Protein AF-A0A9E7HCF3-F1 (afdb_monomer)

Secondary structure (DSSP, 8-state):
-EEEE---------PPP------------------------HHHHHHHHHHHHH--STTPPPPHHHHHHHHHTTSEEEEEEE-----SS-PPP--BTTBS-SEE----SSS-------SSPPBTTTTB---EEEEEPPPGGGSTTS-S----GGGEEEEEEEPPPTT---------SSPPPP-

Solvent-accessible surface area (backbone atoms only — not comparable to full-atom values): 12895 Å² total; per-residue (Å²): 68,22,24,25,72,61,76,91,73,78,84,79,82,88,77,85,88,82,88,84,89,84,90,83,89,83,90,82,84,88,75,87,72,74,77,76,84,82,73,70,53,70,63,59,52,49,48,53,54,51,49,51,71,52,49,79,49,91,91,55,78,61,53,71,68,54,51,51,55,55,54,58,72,68,40,44,49,23,33,77,67,44,80,72,90,88,61,88,88,68,83,89,83,70,66,40,98,78,40,72,18,60,48,66,53,89,76,79,90,57,99,78,87,84,90,84,87,68,88,76,66,78,34,69,91,76,75,38,62,90,83,46,70,43,85,42,84,87,65,84,80,62,68,86,80,60,76,99,62,97,66,86,75,82,64,61,49,33,32,34,78,46,79,85,56,90,87,71,81,84,84,89,74,85,85,84,68,82,86,86,74,89,130

Sequence (183 aa):
MKVEASNGEEGKRVGEKRSGERLARKQGCSRRTRRRVHAASTAIQRLFVACKSVFKGPGTVPEPADVEMLQLLLVRPAKLVVDSDFTAPCNTSILYPTTGGNIHTFTAITPCAVLDVLGPPYSKEDNRDITYYRDHPYTKYLDDATDQSGEEKHDLGWLKEIDISKDLEMDGVEYLGPPVIDG

Mean predicted aligned error: 14.34 Å

Structure (mmCIF, N/CA/C/O backbone):
data_AF-A0A9E7HCF3-F1
#
_entry.id   AF-A0A9E7HCF3-F1
#
loop_
_atom_site.group_PDB
_atom_site.id
_atom_site.type_symbol
_atom_site.label_atom_id
_atom_site.label_alt_id
_atom_site.label_comp_id
_atom_site.label_asym_id
_atom_site.label_entity_id
_atom_site.label_seq_id
_atom_site.pdbx_PDB_ins_code
_atom_site.Cartn_x
_atom_site.Cartn_y
_atom_site.Cartn_z
_atom_site.occupancy
_atom_site.B_iso_or_equiv
_atom_site.auth_seq_id
_atom_site.auth_comp_id
_atom_site.auth_asym_id
_atom_site.auth_atom_id
_atom_site.pdbx_PDB_model_num
ATOM 1 N N . MET A 1 1 ? -9.189 -0.309 -2.472 1.00 73.06 1 MET A N 1
ATOM 2 C CA . MET A 1 1 ? -8.585 -1.422 -3.242 1.00 73.06 1 MET A CA 1
ATOM 3 C C . MET A 1 1 ? -7.473 -2.091 -2.431 1.00 73.06 1 MET A C 1
ATOM 5 O O . MET A 1 1 ? -6.752 -1.393 -1.722 1.00 73.06 1 MET A O 1
ATOM 9 N N . LYS A 1 2 ? -7.335 -3.418 -2.508 1.00 83.69 2 LYS A N 1
ATOM 10 C CA . LYS A 1 2 ? -6.260 -4.222 -1.907 1.00 83.69 2 LYS A CA 1
ATOM 11 C C . LYS A 1 2 ? -5.718 -5.203 -2.932 1.00 83.69 2 LYS A C 1
ATOM 13 O O . LYS A 1 2 ? -6.501 -5.868 -3.606 1.00 83.69 2 LYS A O 1
ATOM 18 N N . VAL A 1 3 ? -4.405 -5.339 -3.003 1.00 76.44 3 VAL A N 1
ATOM 19 C CA . VAL A 1 3 ? -3.693 -6.197 -3.947 1.00 76.44 3 VAL A CA 1
ATOM 20 C C . VAL A 1 3 ? -2.575 -6.958 -3.236 1.00 76.44 3 VAL A C 1
ATOM 22 O O . VAL A 1 3 ? -2.050 -6.532 -2.204 1.00 76.44 3 VAL A O 1
ATOM 25 N N . GLU A 1 4 ? -2.208 -8.111 -3.774 1.00 82.00 4 GLU A N 1
ATOM 26 C CA . GLU A 1 4 ? -1.095 -8.925 -3.287 1.00 82.00 4 GLU A CA 1
ATOM 27 C C . GLU A 1 4 ? -0.035 -9.057 -4.377 1.00 82.00 4 GLU A C 1
ATOM 29 O O . GLU A 1 4 ? -0.351 -9.284 -5.540 1.00 82.00 4 GLU A O 1
ATOM 34 N N . ALA A 1 5 ? 1.239 -8.893 -4.026 1.00 76.62 5 ALA A N 1
ATOM 35 C CA . ALA A 1 5 ? 2.308 -9.084 -4.995 1.00 76.62 5 ALA A CA 1
ATOM 36 C C . ALA A 1 5 ? 2.409 -10.562 -5.394 1.00 76.62 5 ALA A C 1
ATOM 38 O O . ALA A 1 5 ? 2.497 -11.432 -4.526 1.00 76.62 5 ALA A O 1
ATOM 39 N N . SER A 1 6 ? 2.468 -10.850 -6.694 1.00 68.50 6 SER A N 1
ATOM 40 C CA . SER A 1 6 ? 2.706 -12.215 -7.159 1.00 68.50 6 SER A CA 1
ATOM 41 C C . SER A 1 6 ? 4.203 -12.513 -7.087 1.00 68.50 6 SER A C 1
ATOM 43 O O . SER A 1 6 ? 4.996 -11.970 -7.863 1.00 68.50 6 SER A O 1
ATOM 45 N N . ASN A 1 7 ? 4.611 -13.380 -6.166 1.00 51.50 7 ASN A N 1
ATOM 46 C CA . ASN A 1 7 ? 5.953 -13.945 -6.194 1.00 51.50 7 ASN A CA 1
ATOM 47 C C . ASN A 1 7 ? 5.957 -15.047 -7.258 1.00 51.50 7 ASN A C 1
ATOM 49 O O . ASN A 1 7 ? 5.237 -16.031 -7.124 1.00 51.50 7 ASN A O 1
ATOM 53 N N . GLY A 1 8 ? 6.727 -14.872 -8.333 1.00 45.59 8 GLY A N 1
ATOM 54 C CA . GLY A 1 8 ? 6.903 -15.887 -9.376 1.00 45.59 8 GLY A CA 1
ATOM 55 C C . GLY A 1 8 ? 7.681 -17.102 -8.864 1.00 45.59 8 GLY A C 1
ATOM 56 O O . GLY A 1 8 ? 8.837 -17.294 -9.240 1.00 45.59 8 GLY A O 1
ATOM 57 N N . GLU A 1 9 ? 7.083 -17.888 -7.971 1.00 36.12 9 GLU A N 1
ATOM 58 C CA . GLU A 1 9 ? 7.676 -19.105 -7.429 1.00 36.12 9 GLU A CA 1
ATOM 59 C C . GLU A 1 9 ? 7.380 -20.299 -8.343 1.00 36.12 9 GLU A C 1
ATOM 61 O O . GLU A 1 9 ? 6.254 -20.771 -8.475 1.00 36.12 9 GLU A O 1
ATOM 66 N N . GLU A 1 10 ? 8.438 -20.794 -8.981 1.00 34.81 10 GLU A N 1
ATOM 67 C CA . GLU A 1 10 ? 8.447 -22.022 -9.766 1.00 34.81 10 GLU A CA 1
ATOM 68 C C . GLU A 1 10 ? 8.298 -23.230 -8.820 1.00 34.81 10 GLU A C 1
ATOM 70 O O . GLU A 1 10 ? 9.096 -23.433 -7.898 1.00 34.81 10 GLU A O 1
ATOM 75 N N . GLY A 1 11 ? 7.243 -24.023 -9.024 1.00 28.75 11 GLY A N 1
ATOM 76 C CA . GLY A 1 11 ? 6.853 -25.124 -8.144 1.00 28.75 11 GLY A CA 1
ATOM 77 C C . GLY A 1 11 ? 7.962 -26.157 -7.926 1.00 28.75 11 GLY A C 1
ATOM 78 O O . GLY A 1 11 ? 8.311 -26.940 -8.813 1.00 28.75 11 GLY A O 1
ATOM 79 N N . LYS A 1 12 ? 8.479 -26.235 -6.697 1.00 27.36 12 LYS A N 1
ATOM 80 C CA . LYS A 1 12 ? 9.425 -27.279 -6.295 1.00 27.36 12 LYS A CA 1
ATOM 81 C C . LYS A 1 12 ? 8.663 -28.544 -5.892 1.00 27.36 12 LYS A C 1
ATOM 83 O O . LYS A 1 12 ? 8.176 -28.655 -4.770 1.00 27.36 12 LYS A O 1
ATOM 88 N N . ARG A 1 13 ? 8.582 -29.524 -6.800 1.00 32.12 13 ARG A N 1
ATOM 89 C CA . ARG A 1 13 ? 8.081 -30.875 -6.481 1.00 32.12 13 ARG A CA 1
ATOM 90 C C . ARG A 1 13 ? 8.976 -31.524 -5.420 1.00 32.12 13 ARG A C 1
ATOM 92 O O . ARG A 1 13 ? 10.188 -31.641 -5.603 1.00 32.12 13 ARG A O 1
ATOM 99 N N . VAL A 1 14 ? 8.371 -31.951 -4.315 1.00 29.42 14 VAL A N 1
ATOM 100 C CA . VAL A 1 14 ? 9.027 -32.704 -3.239 1.00 29.42 14 VAL A CA 1
ATOM 101 C C . VAL A 1 14 ? 9.142 -34.167 -3.667 1.00 29.42 14 VAL A C 1
ATOM 103 O O . VAL A 1 14 ? 8.143 -34.868 -3.781 1.00 29.42 14 VAL A O 1
ATOM 106 N N . GLY A 1 15 ? 10.371 -34.612 -3.934 1.00 29.92 15 GLY A N 1
ATOM 107 C CA . GLY A 1 15 ? 10.718 -36.017 -4.147 1.00 29.92 15 GLY A CA 1
ATOM 108 C C . GLY A 1 15 ? 11.173 -36.680 -2.844 1.00 29.92 15 GLY A C 1
ATOM 109 O O . GLY A 1 15 ? 12.070 -36.185 -2.161 1.00 29.92 15 GLY A O 1
ATOM 110 N N . GLU A 1 16 ? 10.525 -37.793 -2.523 1.00 30.55 16 GLU A N 1
ATOM 111 C CA . GLU A 1 16 ? 10.665 -38.646 -1.342 1.00 30.55 16 GLU A CA 1
ATOM 112 C C . GLU A 1 16 ? 12.089 -39.225 -1.160 1.00 30.55 16 GLU A C 1
ATOM 114 O O . GLU A 1 16 ? 12.706 -39.724 -2.101 1.00 30.55 16 GLU A O 1
ATOM 119 N N . LYS A 1 17 ? 12.623 -39.169 0.071 1.00 31.56 17 LYS A N 1
ATOM 120 C CA . LYS A 1 17 ? 13.920 -39.759 0.455 1.00 31.56 17 LYS A CA 1
ATOM 121 C C . LYS A 1 17 ? 13.749 -41.233 0.831 1.00 31.56 17 LYS A C 1
ATOM 123 O O . LYS A 1 17 ? 12.935 -41.548 1.693 1.00 31.56 17 LYS A O 1
ATOM 128 N N . ARG A 1 18 ? 14.625 -42.105 0.320 1.00 31.42 18 ARG A N 1
ATOM 129 C CA . ARG A 1 18 ? 14.924 -43.408 0.939 1.00 31.42 18 ARG A CA 1
ATOM 130 C C . ARG A 1 18 ? 16.388 -43.480 1.365 1.00 31.42 18 ARG A C 1
ATOM 132 O O . ARG A 1 18 ? 17.283 -43.034 0.652 1.00 31.42 18 ARG A O 1
ATOM 139 N N . SER A 1 19 ? 16.573 -43.980 2.579 1.00 29.45 19 SER A N 1
ATOM 140 C CA . SER A 1 19 ? 17.806 -44.095 3.352 1.00 29.45 19 SER A CA 1
ATOM 141 C C . SER A 1 19 ? 18.641 -45.316 2.956 1.00 29.45 19 SER A C 1
ATOM 143 O O . SER A 1 19 ? 18.108 -46.359 2.587 1.00 29.45 19 SER A O 1
ATOM 145 N N . GLY A 1 20 ? 19.962 -45.193 3.098 1.00 28.97 20 GLY A N 1
ATOM 146 C CA . G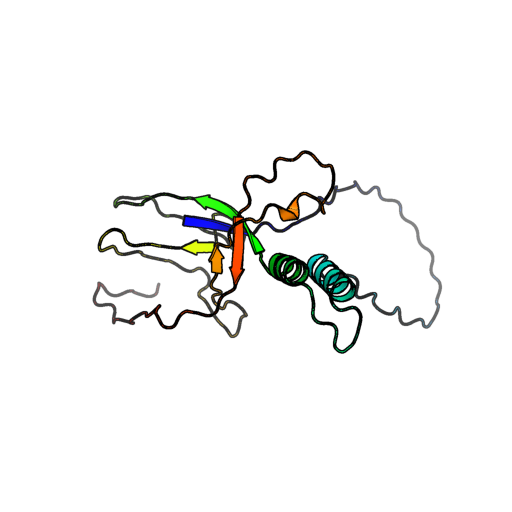LY A 1 20 ? 20.913 -46.302 3.030 1.00 28.97 20 GLY A CA 1
ATOM 147 C C . GLY A 1 20 ? 22.301 -45.853 3.492 1.00 28.97 20 GLY A C 1
ATOM 148 O O . GLY A 1 20 ? 22.945 -45.041 2.835 1.00 28.97 20 GLY A O 1
ATOM 149 N N . GLU A 1 21 ? 22.729 -46.341 4.656 1.00 29.75 21 GLU A N 1
ATOM 150 C CA . GLU A 1 21 ? 24.032 -46.096 5.288 1.00 29.75 21 GLU A CA 1
ATOM 151 C C . GLU A 1 21 ? 25.184 -46.846 4.588 1.00 29.75 21 GLU A C 1
ATOM 153 O O . GLU A 1 21 ? 25.001 -47.990 4.176 1.00 29.75 21 GLU A O 1
ATOM 158 N N . ARG A 1 22 ? 26.405 -46.277 4.579 1.00 30.27 22 ARG A N 1
ATOM 159 C CA . ARG A 1 22 ? 27.605 -46.833 5.262 1.00 30.27 22 ARG A CA 1
ATOM 160 C C . ARG A 1 22 ? 28.892 -46.033 4.996 1.00 30.27 22 ARG A C 1
ATOM 162 O O . ARG A 1 22 ? 29.041 -45.336 4.001 1.00 30.27 22 ARG A O 1
ATOM 169 N N . LEU A 1 23 ? 29.797 -46.151 5.972 1.00 36.16 23 LEU A N 1
ATOM 170 C CA . LEU A 1 23 ? 31.054 -45.431 6.195 1.00 36.16 23 LEU A CA 1
ATOM 171 C C . LEU A 1 23 ? 32.157 -45.682 5.148 1.00 36.16 23 LEU A C 1
ATOM 173 O O . LEU A 1 23 ? 32.378 -46.825 4.765 1.00 36.16 23 LEU A O 1
ATOM 177 N N . ALA A 1 24 ? 32.995 -44.661 4.902 1.00 34.41 24 ALA A N 1
ATOM 178 C CA . ALA A 1 24 ? 34.460 -44.803 4.822 1.00 34.41 24 ALA A CA 1
ATOM 179 C C . ALA A 1 24 ? 35.189 -43.441 4.947 1.00 34.41 24 ALA A C 1
ATOM 181 O O . ALA A 1 24 ? 34.870 -42.477 4.257 1.00 34.41 24 ALA A O 1
ATOM 182 N N . ARG A 1 25 ? 36.199 -43.380 5.828 1.00 38.50 25 ARG A N 1
ATOM 183 C CA . ARG A 1 25 ? 37.166 -42.273 5.998 1.00 38.50 25 ARG A CA 1
ATOM 184 C C . ARG A 1 25 ? 38.135 -42.190 4.807 1.00 38.50 25 ARG A C 1
ATOM 186 O O . ARG A 1 25 ? 38.602 -43.238 4.370 1.00 38.50 25 ARG A O 1
ATOM 193 N N . LYS A 1 26 ? 38.580 -40.976 4.434 1.00 38.28 26 LYS A N 1
ATOM 194 C CA . LYS A 1 26 ? 40.004 -40.626 4.193 1.00 38.28 26 LYS A CA 1
ATOM 195 C C . LYS A 1 26 ? 40.220 -39.113 3.997 1.00 38.28 26 LYS A C 1
ATOM 197 O O . LYS A 1 26 ? 39.373 -38.410 3.464 1.00 38.28 26 LYS A O 1
ATOM 202 N N . GLN A 1 27 ? 41.370 -38.658 4.499 1.00 40.22 27 GLN A N 1
ATOM 203 C CA . GLN A 1 27 ? 41.908 -37.292 4.507 1.00 40.22 27 GLN A CA 1
ATOM 204 C C . GLN A 1 27 ? 42.169 -36.723 3.104 1.00 40.22 27 GLN A C 1
ATOM 206 O O . GLN A 1 27 ? 42.596 -37.448 2.210 1.00 40.22 27 GLN A O 1
ATOM 211 N N . GLY A 1 28 ? 42.042 -35.399 2.972 1.00 34.25 28 GLY A N 1
ATOM 212 C CA . GLY A 1 28 ? 42.558 -34.633 1.837 1.00 34.25 28 GLY A CA 1
ATOM 213 C C . GLY A 1 28 ? 42.395 -33.128 2.053 1.00 34.25 28 GLY A C 1
ATOM 214 O O . GLY A 1 28 ? 41.280 -32.623 2.133 1.00 34.25 28 GLY A O 1
ATOM 215 N N . CYS A 1 29 ? 43.515 -32.423 2.190 1.00 31.78 29 CYS A N 1
ATOM 216 C CA . CYS A 1 29 ? 43.596 -30.974 2.351 1.00 31.78 29 CYS A CA 1
ATOM 217 C C . CYS A 1 29 ? 43.249 -30.232 1.044 1.00 31.78 29 CYS A C 1
ATOM 219 O O . CYS A 1 29 ? 43.615 -30.669 -0.041 1.00 31.78 29 CYS A O 1
ATOM 221 N N . SER A 1 30 ? 42.632 -29.057 1.199 1.00 46.78 30 SER A N 1
ATOM 222 C CA . SER A 1 30 ? 42.586 -27.934 0.255 1.00 46.78 30 SER A CA 1
ATOM 223 C C . SER A 1 30 ? 41.907 -28.143 -1.104 1.00 46.78 30 SER A C 1
ATOM 225 O O . SER A 1 30 ? 42.488 -28.628 -2.069 1.00 46.78 30 SER A O 1
ATOM 227 N N . ARG A 1 31 ? 40.703 -27.575 -1.212 1.00 41.47 31 ARG A N 1
ATOM 228 C CA . ARG A 1 31 ? 40.302 -26.707 -2.329 1.00 41.47 31 ARG A CA 1
ATOM 229 C C . ARG A 1 31 ? 39.195 -25.794 -1.813 1.00 41.47 31 ARG A C 1
ATOM 231 O O . ARG A 1 31 ? 38.104 -26.264 -1.510 1.00 41.47 31 ARG A O 1
ATOM 238 N N . ARG A 1 32 ? 39.482 -24.492 -1.679 1.00 43.59 32 ARG A N 1
ATOM 239 C CA . ARG A 1 32 ? 38.458 -23.456 -1.475 1.00 43.59 32 ARG A CA 1
ATOM 240 C C . ARG A 1 32 ? 37.448 -23.589 -2.612 1.00 43.59 32 ARG A C 1
ATOM 242 O O . ARG A 1 32 ? 37.703 -23.143 -3.730 1.00 43.59 32 ARG A O 1
ATOM 249 N N . THR A 1 33 ? 36.315 -24.220 -2.340 1.00 40.94 33 THR A N 1
ATOM 250 C CA . THR A 1 33 ? 35.143 -24.151 -3.197 1.00 40.94 33 THR A CA 1
ATOM 251 C C . THR A 1 33 ? 34.730 -22.691 -3.217 1.00 40.94 33 THR A C 1
ATOM 253 O O . THR A 1 33 ? 34.211 -22.155 -2.239 1.00 40.94 33 THR A O 1
ATOM 256 N N . ARG A 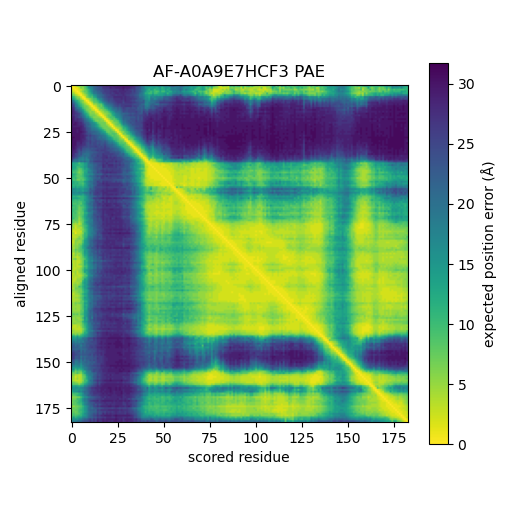1 34 ? 35.028 -22.023 -4.335 1.00 44.50 34 ARG A N 1
ATOM 257 C CA . ARG A 1 34 ? 34.375 -20.779 -4.737 1.00 44.50 34 ARG A CA 1
ATOM 258 C C . ARG A 1 34 ? 32.884 -21.032 -4.527 1.00 44.50 34 ARG A C 1
ATOM 260 O O . ARG A 1 34 ? 32.301 -21.832 -5.258 1.00 44.50 34 ARG A O 1
ATOM 267 N N . ARG A 1 35 ? 32.297 -20.440 -3.480 1.00 40.69 35 ARG A N 1
ATOM 268 C CA . ARG A 1 35 ? 30.846 -20.422 -3.301 1.00 40.69 35 ARG A CA 1
ATOM 269 C 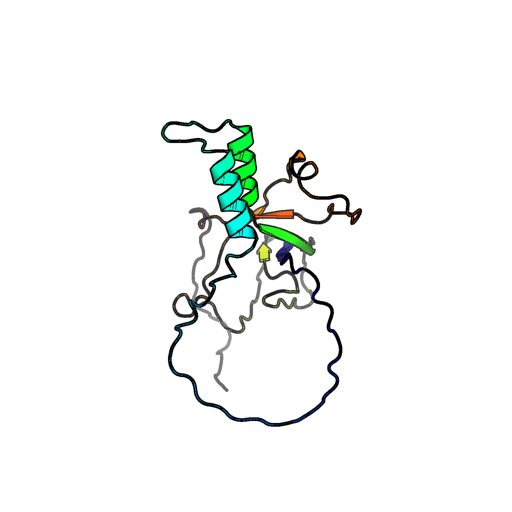C . ARG A 1 35 ? 30.302 -19.854 -4.604 1.00 40.69 35 ARG A C 1
ATOM 271 O O . ARG A 1 35 ? 30.527 -18.687 -4.908 1.00 40.69 35 ARG A O 1
ATOM 278 N N . ARG A 1 36 ? 29.682 -20.711 -5.416 1.00 43.28 36 ARG A N 1
ATOM 279 C CA . ARG A 1 36 ? 28.858 -20.278 -6.536 1.00 43.28 36 ARG A CA 1
ATOM 280 C C . ARG A 1 36 ? 27.763 -19.429 -5.911 1.00 43.28 36 ARG A C 1
ATOM 282 O O . ARG A 1 36 ? 26.853 -19.964 -5.288 1.00 43.28 36 ARG A O 1
ATOM 289 N N . VAL A 1 37 ? 27.897 -18.114 -6.024 1.00 45.78 37 VAL A N 1
ATOM 290 C CA . VAL A 1 37 ? 26.802 -17.184 -5.765 1.00 45.78 37 VAL A CA 1
ATOM 291 C C . VAL A 1 37 ? 25.844 -17.347 -6.945 1.00 45.78 37 VAL A C 1
ATOM 293 O O . VAL A 1 37 ? 25.872 -16.581 -7.899 1.00 45.78 37 VAL A O 1
ATOM 296 N N . HIS A 1 38 ? 25.069 -18.430 -6.948 1.00 52.22 38 HIS A N 1
ATOM 297 C CA . HIS A 1 38 ? 23.934 -18.586 -7.850 1.00 52.22 38 HIS A CA 1
ATOM 298 C C . HIS A 1 38 ? 22.670 -18.378 -7.040 1.00 52.22 38 HIS A C 1
ATOM 300 O O . HIS A 1 38 ? 22.081 -19.329 -6.543 1.00 52.22 38 HIS A O 1
ATOM 306 N N . ALA A 1 39 ? 22.316 -17.107 -6.897 1.00 45.22 39 ALA A N 1
ATOM 307 C CA . ALA A 1 39 ? 20.950 -16.650 -6.694 1.00 45.22 39 ALA A CA 1
ATOM 308 C C . ALA A 1 39 ? 20.901 -15.133 -6.941 1.00 45.22 39 ALA A C 1
ATOM 310 O O . ALA A 1 39 ? 20.447 -14.374 -6.096 1.00 45.22 39 ALA A O 1
ATOM 311 N N . ALA A 1 40 ? 21.408 -14.653 -8.086 1.00 45.06 40 ALA A N 1
ATOM 312 C CA . ALA A 1 40 ? 20.804 -13.426 -8.599 1.00 45.06 40 ALA A CA 1
ATOM 313 C C . ALA A 1 40 ? 19.358 -13.820 -8.910 1.00 45.06 40 ALA A C 1
ATOM 315 O O . ALA A 1 40 ? 19.161 -14.831 -9.591 1.00 45.06 40 ALA A O 1
ATOM 316 N N . SER A 1 41 ? 18.377 -13.115 -8.341 1.00 58.81 41 SER A N 1
ATOM 317 C CA . SER A 1 41 ? 16.975 -13.375 -8.660 1.00 58.81 41 SER A CA 1
ATOM 318 C C . SER A 1 41 ? 16.832 -13.419 -10.183 1.00 58.81 41 SER A C 1
ATOM 320 O O . SER A 1 41 ? 17.512 -12.678 -10.905 1.00 58.81 41 SER A O 1
ATOM 322 N N . THR A 1 42 ? 15.994 -14.319 -10.691 1.00 71.31 42 THR A N 1
ATOM 323 C CA . THR A 1 42 ? 15.727 -14.428 -12.133 1.00 71.31 42 THR A CA 1
ATOM 324 C C . THR A 1 42 ? 15.367 -13.062 -12.727 1.00 71.31 42 THR A C 1
ATOM 326 O O . THR A 1 42 ? 15.765 -12.768 -13.848 1.00 71.31 42 THR A O 1
ATOM 329 N N . ALA A 1 43 ? 14.732 -12.183 -11.945 1.00 73.75 43 ALA A N 1
ATOM 330 C CA . ALA A 1 43 ? 14.468 -10.787 -12.286 1.00 73.75 43 ALA A CA 1
ATOM 331 C C . ALA A 1 43 ? 15.738 -9.960 -12.570 1.00 73.75 43 ALA A C 1
ATOM 333 O O . ALA A 1 43 ? 15.827 -9.345 -13.628 1.00 73.75 43 ALA A O 1
ATOM 334 N N . ILE A 1 44 ? 16.753 -9.983 -11.694 1.00 79.62 44 ILE A N 1
ATOM 335 C CA . ILE A 1 44 ? 18.013 -9.242 -11.916 1.00 79.62 44 ILE A CA 1
ATOM 336 C C . ILE A 1 44 ? 18.744 -9.777 -13.151 1.00 79.62 44 ILE A C 1
ATOM 338 O O . ILE A 1 44 ? 19.296 -9.005 -13.934 1.00 79.62 44 ILE A O 1
ATOM 342 N N . GLN A 1 45 ? 18.739 -11.098 -13.352 1.00 82.44 45 GLN A N 1
ATOM 343 C CA . GLN A 1 45 ? 19.352 -11.702 -14.537 1.00 82.44 45 GLN A CA 1
ATOM 344 C C . GLN A 1 45 ? 18.612 -11.310 -15.820 1.00 82.44 45 GLN A C 1
ATOM 346 O O . 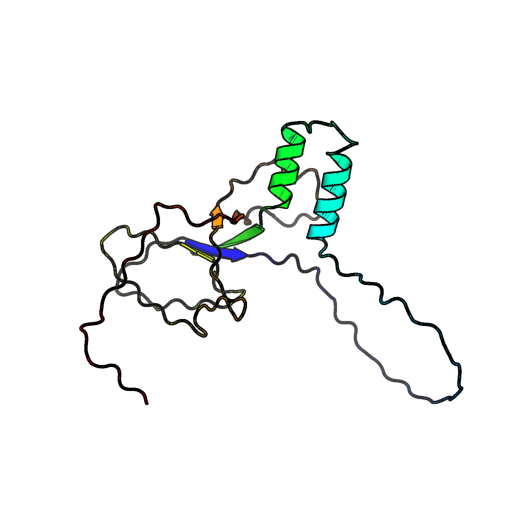GLN A 1 45 ? 19.258 -10.939 -16.797 1.00 82.44 45 GLN A O 1
ATOM 351 N N . ARG A 1 46 ? 17.274 -11.341 -15.806 1.00 81.19 46 ARG A N 1
ATOM 352 C CA . ARG A 1 46 ? 16.424 -10.896 -16.920 1.00 81.19 46 ARG A CA 1
ATOM 353 C C . ARG A 1 46 ? 16.666 -9.427 -17.251 1.00 81.19 46 ARG A C 1
ATOM 355 O O . ARG A 1 46 ? 16.931 -9.118 -18.408 1.00 81.19 46 ARG A O 1
ATOM 362 N N . LEU A 1 47 ? 16.674 -8.555 -16.241 1.00 85.75 47 LEU A N 1
ATOM 363 C CA . LEU A 1 47 ? 16.978 -7.134 -16.408 1.00 85.75 47 LEU A CA 1
ATOM 364 C C . LEU A 1 47 ? 18.369 -6.936 -17.015 1.00 85.75 47 LEU A C 1
ATOM 366 O O . LEU A 1 47 ? 18.522 -6.206 -17.985 1.00 85.75 47 LEU A O 1
ATOM 370 N N . PHE A 1 48 ? 19.385 -7.625 -16.497 1.00 87.56 48 PHE A N 1
ATOM 371 C CA . PHE A 1 48 ? 20.745 -7.522 -17.021 1.00 87.56 48 PHE A CA 1
ATOM 372 C C . PHE A 1 48 ? 20.855 -7.964 -18.488 1.00 87.56 48 PHE A C 1
ATOM 374 O O . PHE A 1 48 ? 21.541 -7.313 -19.278 1.00 87.56 48 PHE A O 1
ATOM 381 N N . VAL A 1 49 ? 20.192 -9.062 -18.860 1.00 87.00 49 VAL A N 1
ATOM 382 C CA . VAL A 1 49 ? 20.169 -9.555 -20.245 1.00 87.00 49 VAL A CA 1
ATOM 383 C C . VAL A 1 49 ? 19.446 -8.566 -21.162 1.00 87.00 49 VAL A C 1
ATOM 385 O O . VAL A 1 49 ? 19.994 -8.225 -22.209 1.00 87.00 49 VAL A O 1
ATOM 388 N N . ALA A 1 50 ? 18.288 -8.046 -20.749 1.00 86.81 50 ALA A N 1
ATOM 389 C CA . ALA A 1 50 ? 17.545 -7.040 -21.505 1.00 86.81 50 ALA A CA 1
ATOM 390 C C . ALA A 1 50 ? 18.346 -5.738 -21.671 1.00 86.81 50 ALA A C 1
ATOM 392 O O . ALA A 1 50 ? 18.459 -5.197 -22.767 1.00 86.81 50 ALA A O 1
ATOM 393 N N . CYS A 1 51 ? 19.010 -5.264 -20.616 1.00 88.88 51 CYS A N 1
ATOM 394 C CA . CYS A 1 51 ? 19.882 -4.094 -20.710 1.00 88.88 51 CYS A CA 1
ATOM 395 C C . CYS A 1 51 ? 21.007 -4.307 -21.730 1.00 88.88 51 CYS A C 1
ATOM 397 O O . CYS A 1 51 ? 21.336 -3.393 -22.478 1.00 88.88 51 CYS A O 1
ATOM 399 N N . LYS A 1 52 ? 21.587 -5.508 -21.806 1.00 88.12 52 LYS A N 1
ATOM 400 C CA . LYS A 1 52 ? 22.626 -5.811 -22.801 1.00 88.12 52 LYS A CA 1
ATOM 401 C C . LYS A 1 52 ? 22.115 -5.816 -24.238 1.00 88.12 52 LYS A C 1
ATOM 403 O O . LYS A 1 52 ? 22.880 -5.462 -25.131 1.00 88.12 52 LYS A O 1
ATOM 408 N N . SER A 1 53 ? 20.877 -6.246 -24.477 1.00 86.81 53 SER A N 1
ATOM 409 C CA . SER A 1 53 ? 20.306 -6.235 -25.828 1.00 86.81 53 SER A CA 1
ATOM 410 C C . SER A 1 53 ? 19.934 -4.825 -26.281 1.00 86.81 53 SER A C 1
ATOM 412 O O . SER A 1 53 ? 20.097 -4.508 -27.459 1.00 86.81 53 SER A O 1
ATOM 414 N N . VAL A 1 54 ? 19.482 -3.986 -25.347 1.00 89.25 54 VAL A N 1
ATOM 415 C CA . VAL A 1 54 ? 19.080 -2.597 -25.599 1.00 89.25 54 VAL A CA 1
ATOM 416 C C . VAL A 1 54 ? 20.300 -1.680 -25.742 1.00 89.25 54 VAL A C 1
ATOM 418 O O . VAL A 1 54 ? 20.461 -0.978 -26.739 1.00 89.25 54 VAL A O 1
ATOM 421 N N . PHE A 1 55 ? 21.222 -1.725 -24.780 1.00 88.88 55 PHE A N 1
ATOM 422 C CA . PHE A 1 55 ? 22.421 -0.891 -24.769 1.00 88.88 55 PHE A CA 1
ATOM 423 C C . PHE A 1 55 ? 23.587 -1.625 -25.445 1.00 88.88 55 PHE A C 1
ATOM 425 O O . PHE A 1 55 ? 24.441 -2.230 -24.795 1.00 88.88 55 PHE A O 1
ATOM 432 N N . LYS A 1 56 ? 23.633 -1.553 -26.780 1.00 86.12 56 LYS A N 1
ATOM 433 C CA . LYS A 1 56 ? 24.608 -2.248 -27.652 1.00 86.12 56 LYS A CA 1
ATOM 434 C C . LYS A 1 56 ? 26.018 -1.631 -27.665 1.00 86.12 56 LYS A C 1
ATOM 436 O O . LYS A 1 56 ? 26.844 -1.995 -28.498 1.00 86.12 56 LYS A O 1
ATOM 441 N N . GLY A 1 57 ? 26.313 -0.711 -26.748 1.00 83.25 57 GLY A N 1
ATOM 442 C CA . GLY A 1 57 ? 27.620 -0.072 -26.605 1.00 83.25 57 GLY A CA 1
ATOM 443 C C . GLY A 1 57 ? 27.534 1.397 -26.174 1.00 83.25 57 GLY A C 1
ATOM 444 O O . GLY A 1 57 ? 26.438 1.963 -26.118 1.00 83.25 57 GLY A O 1
ATOM 445 N N . PRO A 1 58 ? 28.679 2.034 -25.869 1.00 83.44 58 PRO A N 1
ATOM 446 C CA . PRO A 1 58 ? 28.735 3.444 -25.485 1.00 83.44 58 PRO A CA 1
ATOM 447 C C . PRO A 1 58 ? 28.105 4.350 -26.549 1.00 83.44 58 PRO A C 1
ATOM 449 O O . PRO A 1 58 ? 28.354 4.172 -27.737 1.00 83.44 58 PRO A O 1
ATOM 452 N N . GLY A 1 59 ? 27.298 5.325 -26.125 1.00 83.69 59 GLY A N 1
ATOM 453 C CA . GLY A 1 59 ? 26.637 6.272 -27.032 1.00 83.69 59 GLY A CA 1
ATOM 454 C C . GLY A 1 59 ? 25.414 5.722 -27.776 1.00 83.69 59 GLY A C 1
ATOM 455 O O . GLY A 1 59 ? 24.815 6.455 -28.557 1.00 83.69 59 GLY A O 1
ATOM 456 N N . THR A 1 60 ? 25.013 4.469 -27.528 1.00 87.00 60 THR A N 1
ATOM 457 C CA . THR A 1 60 ? 23.760 3.924 -28.072 1.00 87.00 60 THR A CA 1
ATOM 458 C C . THR A 1 60 ? 22.578 4.555 -27.344 1.00 87.00 60 THR A C 1
ATOM 460 O O . THR A 1 60 ? 22.437 4.380 -26.132 1.00 87.00 60 THR A O 1
ATOM 463 N N . VAL A 1 61 ? 21.726 5.266 -28.079 1.00 89.31 61 VAL A N 1
ATOM 464 C CA . VAL A 1 61 ? 20.425 5.716 -27.578 1.00 89.31 61 VAL A CA 1
ATOM 465 C C . VAL A 1 61 ? 19.417 4.601 -27.865 1.00 89.31 61 VAL A C 1
ATOM 467 O O . VAL A 1 61 ? 19.298 4.203 -29.023 1.00 89.31 61 VAL A O 1
ATOM 470 N N . PRO A 1 62 ? 18.750 4.046 -26.842 1.00 89.50 62 PRO A N 1
ATOM 471 C CA . PRO A 1 62 ? 17.750 3.007 -27.041 1.00 89.50 62 PRO A CA 1
ATOM 472 C C . PRO A 1 62 ? 16.517 3.564 -27.751 1.00 89.50 62 PRO A C 1
ATOM 474 O O . PRO A 1 62 ? 16.131 4.714 -27.530 1.00 89.50 62 PRO A O 1
ATOM 477 N N . GLU A 1 63 ? 15.883 2.735 -28.576 1.00 89.81 63 GLU A N 1
ATOM 478 C CA . GLU A 1 63 ? 14.605 3.085 -29.193 1.00 89.81 63 GLU A CA 1
ATOM 479 C C . GLU A 1 63 ? 13.516 3.230 -28.115 1.00 89.81 63 GLU A C 1
ATOM 481 O O . GLU A 1 63 ? 13.578 2.550 -27.085 1.00 89.81 63 GLU A O 1
ATOM 486 N N . PRO A 1 64 ? 12.480 4.062 -28.327 1.00 87.12 64 PRO A N 1
ATOM 487 C CA . PRO A 1 64 ? 11.407 4.240 -27.348 1.00 87.12 64 PRO A CA 1
ATOM 488 C C . PRO A 1 64 ? 10.764 2.920 -26.897 1.00 87.12 64 PRO A C 1
ATOM 490 O O . PRO A 1 64 ? 10.537 2.725 -25.707 1.00 87.12 64 PRO A O 1
ATOM 493 N N . ALA A 1 65 ? 10.570 1.974 -27.820 1.00 82.12 65 ALA A N 1
ATOM 494 C CA . ALA A 1 65 ? 10.023 0.651 -27.514 1.00 82.12 65 ALA A CA 1
ATOM 495 C C . ALA A 1 65 ? 10.935 -0.179 -26.586 1.00 82.12 65 ALA A C 1
ATOM 497 O O . ALA A 1 65 ? 10.456 -0.867 -25.685 1.00 82.12 65 ALA A O 1
ATOM 498 N N . ASP A 1 66 ? 12.256 -0.080 -26.757 1.00 85.06 66 ASP A N 1
ATOM 499 C CA . ASP A 1 66 ? 13.228 -0.753 -25.892 1.00 85.06 66 ASP A CA 1
ATOM 500 C C . ASP A 1 66 ? 13.238 -0.139 -24.482 1.00 85.06 66 ASP A C 1
ATOM 502 O O . ASP A 1 66 ? 13.381 -0.849 -23.481 1.00 85.06 66 ASP A O 1
ATOM 506 N N . VAL A 1 67 ? 13.060 1.183 -24.385 1.00 85.25 67 VAL A N 1
ATOM 507 C CA . VAL A 1 67 ? 12.914 1.885 -23.101 1.00 85.25 67 VAL A CA 1
ATOM 508 C C . VAL A 1 67 ? 11.634 1.451 -22.393 1.00 85.25 67 VAL A C 1
ATOM 510 O O . VAL A 1 67 ? 11.677 1.164 -21.196 1.00 85.25 67 VAL A O 1
ATOM 513 N N . GLU A 1 68 ? 10.517 1.363 -23.114 1.00 80.81 68 GLU A N 1
ATOM 514 C CA . GLU A 1 68 ? 9.245 0.869 -22.576 1.00 80.81 68 GLU A CA 1
ATOM 515 C C . GLU A 1 68 ? 9.387 -0.564 -22.048 1.00 80.81 68 GLU A C 1
ATOM 517 O O . GLU A 1 68 ? 9.021 -0.838 -20.904 1.00 80.81 68 GLU A O 1
ATOM 522 N N . MET A 1 69 ? 10.012 -1.461 -22.815 1.00 82.50 69 MET A N 1
ATOM 523 C CA . MET A 1 69 ? 10.287 -2.832 -22.375 1.00 82.50 69 MET A CA 1
ATOM 524 C C . MET A 1 69 ? 11.116 -2.867 -21.081 1.00 82.50 69 MET A C 1
ATOM 526 O O . MET A 1 69 ? 10.793 -3.611 -20.153 1.00 82.50 69 MET A O 1
ATOM 530 N N . LEU A 1 70 ? 12.181 -2.065 -20.985 1.00 85.12 70 LEU A N 1
ATOM 531 C CA . LEU A 1 70 ? 13.002 -2.012 -19.773 1.00 85.12 70 LEU A CA 1
ATOM 532 C C . LEU A 1 70 ? 12.230 -1.469 -18.569 1.00 85.12 70 LEU A C 1
ATOM 534 O O . LEU A 1 70 ? 12.399 -1.986 -17.467 1.00 85.12 70 LEU A O 1
ATOM 538 N N . GLN A 1 71 ? 11.370 -0.467 -18.761 1.00 82.00 71 GLN A N 1
ATOM 539 C CA . GLN A 1 71 ? 10.506 0.042 -17.694 1.00 82.00 71 GLN A CA 1
ATOM 540 C C . GLN A 1 71 ? 9.534 -1.030 -17.186 1.00 82.00 71 GLN A C 1
ATOM 542 O O . GLN A 1 71 ? 9.294 -1.105 -15.980 1.00 82.00 71 GLN A O 1
ATOM 547 N N . LEU A 1 72 ? 9.038 -1.900 -18.069 1.00 78.38 72 LEU A N 1
ATOM 548 C CA . LEU A 1 72 ? 8.167 -3.013 -17.687 1.00 78.38 72 LEU A CA 1
ATOM 549 C C . LEU A 1 72 ? 8.884 -4.075 -16.840 1.00 78.38 72 LEU A C 1
ATOM 551 O O . LEU A 1 72 ? 8.274 -4.705 -15.983 1.00 78.38 72 LEU A O 1
ATOM 555 N N . LEU A 1 73 ? 10.194 -4.256 -17.015 1.00 81.75 73 LEU A N 1
ATOM 556 C CA . LEU A 1 73 ? 10.980 -5.159 -16.162 1.00 81.75 73 LEU A CA 1
ATOM 557 C C . LEU A 1 73 ? 11.213 -4.606 -14.747 1.00 81.75 73 LEU A C 1
ATOM 559 O O . LEU A 1 73 ? 11.692 -5.340 -13.881 1.00 81.75 73 LEU A O 1
ATOM 563 N N . LEU A 1 74 ? 10.893 -3.329 -14.518 1.00 84.06 74 LEU A N 1
ATOM 564 C CA . LEU A 1 74 ? 11.055 -2.637 -13.238 1.00 84.06 74 LEU A CA 1
ATOM 565 C C . LEU A 1 74 ? 9.739 -2.489 -12.457 1.00 84.06 74 LEU A C 1
ATOM 567 O O . LEU A 1 74 ? 9.768 -2.011 -11.325 1.00 84.06 74 LEU A O 1
ATOM 571 N N . VAL A 1 75 ? 8.597 -2.889 -13.024 1.00 88.00 75 VAL A N 1
ATOM 572 C CA . VAL A 1 75 ? 7.312 -2.921 -12.307 1.00 88.00 75 VAL A CA 1
ATOM 573 C C . VAL A 1 75 ? 7.073 -4.280 -11.650 1.00 88.00 75 VAL A C 1
ATOM 575 O O . VAL A 1 75 ? 7.565 -5.319 -12.093 1.00 88.00 75 VAL A O 1
ATOM 578 N N . ARG A 1 76 ? 6.302 -4.275 -10.564 1.00 86.88 76 ARG A N 1
ATOM 579 C CA . ARG A 1 76 ? 6.001 -5.457 -9.759 1.00 86.88 76 ARG A CA 1
ATOM 580 C C . ARG A 1 76 ? 4.624 -6.015 -10.129 1.00 86.88 76 ARG A C 1
ATOM 582 O O . ARG A 1 76 ? 3.648 -5.280 -10.021 1.00 86.88 76 ARG A O 1
ATOM 589 N N . PRO A 1 77 ? 4.505 -7.289 -10.527 1.00 87.25 77 PRO A N 1
ATOM 590 C CA . PRO A 1 77 ? 3.203 -7.884 -10.790 1.00 87.25 77 PRO A CA 1
ATOM 591 C C . PRO A 1 77 ? 2.432 -8.092 -9.479 1.00 87.25 77 PRO A C 1
ATOM 593 O O . PRO A 1 77 ? 3.008 -8.456 -8.444 1.00 87.25 77 PRO A O 1
ATOM 596 N N . ALA A 1 78 ? 1.128 -7.845 -9.517 1.00 89.81 78 ALA A N 1
ATOM 597 C CA . ALA A 1 78 ? 0.240 -7.960 -8.372 1.00 89.81 78 ALA A CA 1
ATOM 598 C C . ALA A 1 78 ? -1.142 -8.459 -8.792 1.00 89.81 78 ALA A C 1
ATOM 600 O O . ALA A 1 78 ? -1.621 -8.168 -9.883 1.00 89.81 78 ALA A O 1
ATOM 601 N N . LYS A 1 79 ? -1.800 -9.192 -7.904 1.00 89.50 79 LYS A N 1
ATOM 602 C CA . LYS A 1 79 ? -3.166 -9.667 -8.079 1.00 89.50 79 LYS A CA 1
ATOM 603 C C . LYS A 1 79 ? -4.118 -8.802 -7.265 1.00 89.50 79 LYS A C 1
ATOM 605 O O . LYS A 1 79 ? -3.854 -8.520 -6.096 1.00 89.50 79 LYS A O 1
ATOM 610 N N . LEU A 1 80 ? -5.240 -8.417 -7.865 1.00 89.44 80 LEU A N 1
ATOM 611 C CA . LEU A 1 80 ? -6.315 -7.741 -7.149 1.00 89.44 80 LEU A CA 1
ATOM 612 C C . LEU A 1 80 ? -6.988 -8.700 -6.156 1.00 89.44 80 LEU A C 1
ATOM 614 O O . LEU A 1 80 ? -7.431 -9.781 -6.535 1.00 89.44 80 LEU A O 1
ATOM 618 N N . VAL A 1 81 ? -7.064 -8.301 -4.885 1.00 91.00 81 VAL A N 1
ATOM 619 C CA . VAL A 1 81 ? -7.679 -9.091 -3.804 1.00 91.00 81 VAL A CA 1
ATOM 620 C C . VAL A 1 81 ? -9.039 -8.518 -3.416 1.00 91.00 81 VAL A C 1
ATOM 622 O O . VAL A 1 81 ? -9.988 -9.273 -3.229 1.00 91.00 81 VAL A O 1
ATOM 625 N N . VAL A 1 82 ? -9.150 -7.192 -3.293 1.00 91.62 82 VAL A N 1
ATOM 626 C CA . VAL A 1 82 ? -10.409 -6.514 -2.945 1.00 91.62 82 VAL A CA 1
ATOM 627 C C . VAL A 1 82 ? -10.526 -5.192 -3.691 1.00 91.62 82 VAL A C 1
ATOM 629 O O . VAL A 1 82 ? -9.644 -4.344 -3.577 1.00 91.62 82 VAL A O 1
ATOM 632 N N . ASP A 1 83 ? -11.652 -4.965 -4.359 1.00 92.44 83 ASP A N 1
ATOM 633 C CA . ASP A 1 83 ? -12.056 -3.648 -4.853 1.00 92.44 83 ASP A CA 1
ATOM 634 C C . ASP A 1 83 ? -13.517 -3.395 -4.482 1.00 92.44 83 ASP A C 1
ATOM 636 O O . ASP A 1 83 ? -14.429 -4.021 -5.021 1.00 92.44 83 ASP A O 1
ATOM 640 N N . SER A 1 84 ? -13.741 -2.613 -3.428 1.00 92.44 84 SER A N 1
ATOM 641 C CA . SER A 1 84 ? -15.064 -2.422 -2.828 1.00 92.44 84 SER A CA 1
ATOM 642 C C . SER A 1 84 ? -15.092 -1.183 -1.945 1.00 92.44 84 SER A C 1
ATOM 644 O O . SER A 1 84 ? -14.081 -0.830 -1.328 1.00 92.44 84 SER A O 1
ATOM 646 N N . ASP A 1 85 ? -16.284 -0.608 -1.822 1.00 95.06 85 ASP A N 1
ATOM 647 C CA . ASP A 1 85 ? -16.587 0.456 -0.873 1.00 95.06 85 ASP A CA 1
ATOM 648 C C . ASP A 1 85 ? -16.954 -0.133 0.493 1.00 95.06 85 ASP A C 1
ATOM 650 O O . ASP A 1 85 ? -17.659 -1.140 0.594 1.00 95.06 85 ASP A O 1
ATOM 654 N N . PHE A 1 86 ? -16.493 0.516 1.562 1.00 93.56 86 PHE A N 1
ATOM 655 C CA . PHE A 1 86 ? -16.772 0.113 2.938 1.00 93.56 86 PHE A CA 1
ATOM 656 C C . PHE A 1 86 ? -17.619 1.181 3.625 1.00 93.56 86 PHE A C 1
ATOM 658 O O . PHE A 1 86 ? -17.303 2.367 3.581 1.00 93.56 86 PHE A O 1
ATOM 665 N N . THR A 1 87 ? -18.702 0.763 4.279 1.00 94.94 87 THR A N 1
ATOM 666 C CA . THR A 1 87 ? -19.572 1.637 5.076 1.00 94.94 87 THR A CA 1
ATOM 667 C C . THR A 1 87 ? -19.754 1.024 6.457 1.00 94.94 87 THR A C 1
ATOM 669 O O . THR A 1 87 ? -19.958 -0.182 6.577 1.00 94.94 87 THR A O 1
ATOM 672 N N . ALA A 1 88 ? -19.660 1.843 7.506 1.00 94.69 88 ALA A N 1
ATOM 673 C CA . ALA A 1 88 ? -19.880 1.380 8.869 1.00 94.69 88 ALA A CA 1
ATOM 674 C C . ALA A 1 88 ? -21.369 1.035 9.104 1.00 94.69 88 ALA A C 1
ATOM 676 O O . ALA A 1 88 ? -22.240 1.774 8.639 1.00 94.69 88 ALA A O 1
ATOM 677 N N . PRO A 1 89 ? -21.680 -0.030 9.866 1.00 95.25 89 PRO A N 1
ATOM 678 C CA . PRO A 1 89 ? -20.746 -0.977 10.478 1.00 95.25 89 PRO A CA 1
ATOM 679 C 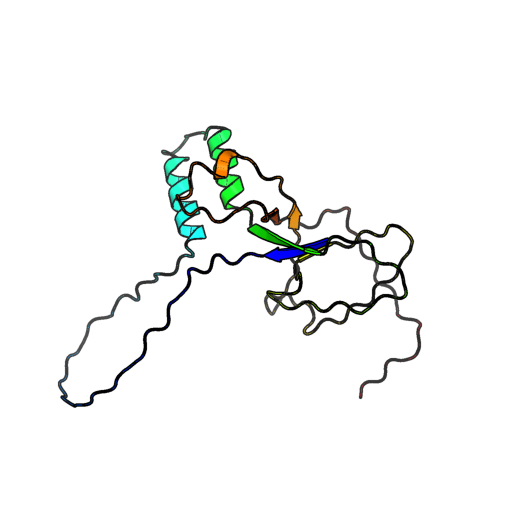C . PRO A 1 89 ? -20.177 -1.974 9.454 1.00 95.25 89 PRO A C 1
ATOM 681 O O . PRO A 1 89 ? -20.909 -2.519 8.633 1.00 95.25 89 PRO A O 1
ATOM 684 N N . CYS A 1 90 ? -18.879 -2.265 9.543 1.00 93.06 90 CYS A N 1
ATOM 685 C CA . CYS A 1 90 ? -18.217 -3.257 8.697 1.00 93.06 90 CYS A CA 1
ATOM 686 C C . CYS A 1 90 ? -17.307 -4.174 9.521 1.00 93.06 90 CYS A C 1
ATOM 688 O O . CYS A 1 90 ? -16.828 -3.800 10.591 1.00 93.06 90 CYS A O 1
ATOM 690 N N . ASN A 1 91 ? -17.062 -5.380 9.008 1.00 94.56 91 ASN A N 1
ATOM 691 C CA . ASN A 1 91 ? -16.140 -6.326 9.631 1.00 94.56 91 ASN A CA 1
ATOM 692 C C . ASN A 1 91 ? -14.692 -5.827 9.553 1.00 94.56 91 ASN A C 1
ATOM 694 O O . ASN A 1 91 ? -14.294 -5.176 8.584 1.00 94.56 91 ASN A O 1
ATOM 698 N N . THR A 1 92 ? -13.884 -6.213 10.539 1.00 95.44 92 THR A N 1
ATOM 699 C CA . THR A 1 92 ? -12.438 -5.983 10.522 1.00 95.44 92 THR A CA 1
ATOM 700 C C . THR A 1 92 ? -11.789 -6.741 9.370 1.00 95.44 92 THR A C 1
ATOM 702 O O . THR A 1 92 ? -12.086 -7.908 9.115 1.00 95.44 92 THR A O 1
ATOM 705 N N . SER A 1 93 ? -10.863 -6.077 8.688 1.00 94.00 93 SER A N 1
ATOM 706 C CA . SER A 1 93 ? -9.992 -6.701 7.699 1.00 94.00 93 SER A CA 1
ATOM 707 C C . SER A 1 93 ? -8.662 -7.114 8.318 1.00 94.00 93 SER A C 1
ATOM 709 O O . SER A 1 93 ? -8.107 -6.365 9.112 1.00 94.00 93 SER A O 1
ATOM 711 N N . ILE A 1 94 ? -8.115 -8.256 7.898 1.00 95.56 94 ILE A N 1
ATOM 712 C CA . ILE A 1 94 ? -6.792 -8.728 8.330 1.00 95.56 94 ILE A CA 1
ATOM 713 C C . ILE A 1 94 ? -5.898 -8.871 7.102 1.00 95.56 94 ILE A C 1
ATOM 715 O O . ILE A 1 94 ? -6.319 -9.433 6.090 1.00 95.56 94 ILE A O 1
ATOM 719 N N . LEU A 1 95 ? -4.674 -8.355 7.204 1.00 94.81 95 LEU A N 1
ATOM 720 C CA . LEU A 1 95 ? -3.650 -8.445 6.171 1.00 94.81 95 LEU A CA 1
ATOM 721 C C . LEU A 1 95 ? -2.405 -9.116 6.758 1.00 94.81 95 LEU A C 1
ATOM 723 O O . LEU A 1 95 ? -2.062 -8.896 7.919 1.00 94.81 95 LEU A O 1
ATOM 727 N N . TYR A 1 96 ? -1.735 -9.928 5.949 1.00 94.19 96 TYR A N 1
ATOM 728 C CA . TYR A 1 96 ? -0.486 -10.602 6.296 1.00 94.19 96 TYR A CA 1
ATOM 729 C C . TYR A 1 96 ? 0.622 -10.162 5.336 1.00 94.19 96 TYR A C 1
ATOM 731 O O . TYR A 1 96 ? 0.316 -9.690 4.243 1.00 94.19 96 TYR A O 1
ATOM 739 N N . PRO A 1 97 ? 1.912 -10.379 5.661 1.00 93.12 97 PRO A N 1
ATOM 740 C CA . PRO A 1 97 ? 3.021 -9.920 4.820 1.00 93.12 97 PRO A CA 1
ATOM 741 C C . PRO A 1 97 ? 2.928 -10.317 3.337 1.00 93.12 97 PRO A C 1
ATOM 743 O O . PRO A 1 97 ? 3.392 -9.576 2.469 1.00 93.12 97 PRO A O 1
ATOM 746 N N . THR A 1 98 ? 2.321 -11.469 3.035 1.00 90.69 98 THR A N 1
ATOM 747 C CA . THR A 1 98 ? 2.206 -12.006 1.672 1.00 90.69 98 THR A CA 1
ATOM 748 C C . THR A 1 98 ? 0.781 -12.363 1.242 1.00 90.69 98 THR A C 1
ATOM 750 O O . THR A 1 98 ? 0.617 -12.844 0.128 1.00 90.69 98 THR A O 1
ATOM 753 N N . THR A 1 99 ? -0.244 -12.151 2.076 1.00 91.00 99 THR A N 1
ATOM 754 C CA . THR A 1 99 ? -1.641 -12.521 1.764 1.00 91.00 99 THR A CA 1
ATOM 755 C C . THR A 1 99 ? -2.640 -11.526 2.359 1.00 91.00 99 THR A C 1
ATOM 757 O O . THR A 1 99 ? -2.300 -10.708 3.213 1.00 91.00 99 THR A O 1
ATOM 760 N N . GLY A 1 100 ? -3.895 -11.568 1.903 1.00 90.38 100 GLY A N 1
ATOM 761 C CA . GLY A 1 100 ? -4.951 -10.671 2.402 1.00 90.38 100 GLY A CA 1
ATOM 762 C C . GLY A 1 100 ? -4.882 -9.249 1.833 1.00 90.38 100 GLY A C 1
ATOM 763 O O . GLY A 1 100 ? -5.589 -8.360 2.305 1.00 90.38 100 GLY A O 1
ATOM 764 N N . GLY A 1 101 ? -4.058 -9.041 0.801 1.00 91.25 101 GLY A N 1
ATOM 765 C CA . GLY A 1 101 ? -3.950 -7.774 0.085 1.00 91.25 101 GLY A CA 1
ATOM 766 C C . GLY A 1 101 ? -3.049 -6.742 0.769 1.00 91.25 101 GLY A C 1
ATOM 767 O O . GLY A 1 101 ? -3.461 -5.600 0.947 1.00 91.25 101 GLY A O 1
ATOM 768 N N . ASN A 1 102 ? -1.839 -7.151 1.173 1.00 93.62 102 ASN A N 1
ATOM 769 C CA . ASN A 1 102 ? -0.881 -6.337 1.939 1.00 93.62 102 ASN A CA 1
ATOM 770 C C . ASN A 1 102 ? -0.551 -4.970 1.306 1.00 93.62 102 ASN A C 1
ATOM 772 O O . ASN A 1 102 ? -0.142 -4.049 2.003 1.00 93.62 102 ASN A O 1
ATOM 776 N N . ILE A 1 103 ? -0.747 -4.814 -0.002 1.00 93.19 103 ILE A N 1
ATOM 777 C CA . ILE A 1 103 ? -0.625 -3.527 -0.685 1.00 93.19 103 ILE A CA 1
ATOM 778 C C . ILE A 1 103 ? -2.037 -2.982 -0.879 1.00 93.19 103 ILE A C 1
ATOM 780 O O . ILE A 1 103 ? -2.876 -3.638 -1.488 1.00 93.19 103 ILE A O 1
ATOM 784 N N . HIS A 1 104 ? -2.335 -1.797 -0.357 1.00 93.44 104 HIS A N 1
ATOM 785 C CA . HIS A 1 104 ? -3.696 -1.273 -0.396 1.00 93.44 104 HIS A CA 1
ATOM 786 C C . HIS A 1 104 ? -3.739 0.248 -0.465 1.00 93.44 104 HIS A C 1
ATOM 788 O O . HIS A 1 104 ? -2.778 0.948 -0.152 1.00 93.44 104 HIS A O 1
ATOM 794 N N . THR A 1 105 ? -4.888 0.757 -0.893 1.00 91.88 105 THR A N 1
ATOM 795 C CA . THR A 1 105 ? -5.177 2.188 -0.947 1.00 91.88 105 THR A CA 1
ATOM 796 C C . THR A 1 105 ? -6.572 2.431 -0.400 1.00 91.88 105 THR A C 1
ATOM 798 O O . THR A 1 105 ? -7.534 1.753 -0.790 1.00 91.88 105 THR A O 1
ATOM 801 N N . PHE A 1 106 ? -6.662 3.409 0.500 1.00 91.88 106 PHE A N 1
ATOM 802 C CA . PHE A 1 106 ? -7.914 3.948 1.007 1.00 91.88 106 PHE A CA 1
ATOM 803 C C . PHE A 1 106 ? -8.238 5.248 0.283 1.00 91.88 106 PHE A C 1
ATOM 805 O O . PHE A 1 106 ? -7.386 6.120 0.121 1.00 91.88 106 PHE A O 1
ATOM 812 N N . THR A 1 107 ? -9.490 5.382 -0.131 1.00 92.81 107 THR A N 1
ATOM 813 C CA . THR A 1 107 ? -10.014 6.606 -0.724 1.00 92.81 107 THR A CA 1
ATOM 814 C C . THR A 1 107 ? -11.299 6.937 0.007 1.00 92.81 107 THR A C 1
ATOM 816 O O . THR A 1 107 ? -12.264 6.179 -0.047 1.00 92.81 107 THR A O 1
ATOM 819 N N . ALA A 1 108 ? -11.288 8.039 0.751 1.00 94.88 108 ALA A N 1
ATOM 820 C CA . ALA A 1 108 ? -12.457 8.481 1.490 1.00 94.88 108 ALA A CA 1
ATOM 821 C C . ALA A 1 108 ? -13.498 9.051 0.512 1.00 94.88 108 ALA A C 1
ATOM 823 O O . ALA A 1 108 ? -13.237 10.045 -0.161 1.00 94.88 108 ALA A O 1
ATOM 824 N N . ILE A 1 109 ? -14.675 8.425 0.440 1.00 95.12 109 ILE A N 1
ATOM 825 C CA . ILE A 1 109 ? -15.834 8.954 -0.305 1.00 95.12 109 ILE A CA 1
ATOM 826 C C . ILE A 1 109 ? -16.549 10.022 0.535 1.00 95.12 109 ILE A C 1
ATOM 828 O O . ILE A 1 109 ? -16.989 11.053 0.030 1.00 95.12 109 ILE A O 1
ATOM 832 N N . THR A 1 110 ? -16.626 9.785 1.843 1.00 96.56 110 THR A N 1
ATOM 833 C CA . THR A 1 110 ? -17.148 10.699 2.864 1.00 96.56 110 THR A CA 1
ATOM 834 C C . THR A 1 110 ? -16.131 10.811 4.000 1.00 96.56 110 THR A C 1
ATOM 836 O O . THR A 1 110 ? -15.275 9.930 4.111 1.00 96.56 110 THR A O 1
ATOM 839 N N . PRO A 1 111 ? -16.219 11.820 4.890 1.00 97.38 111 PRO A N 1
ATOM 840 C CA . PRO A 1 111 ? -15.421 11.832 6.113 1.00 97.38 111 PRO A CA 1
ATOM 841 C C . PRO A 1 111 ? -15.567 10.504 6.864 1.00 97.38 111 PRO A C 1
ATOM 843 O O . PRO A 1 111 ? -16.680 10.071 7.167 1.00 97.38 111 PRO A O 1
ATOM 846 N N . CYS A 1 112 ? -14.447 9.838 7.117 1.00 95.75 112 CYS A N 1
ATOM 847 C CA . CYS A 1 112 ? -14.402 8.516 7.726 1.00 95.75 112 CYS A CA 1
ATOM 848 C C . CYS A 1 112 ? -13.195 8.400 8.656 1.00 95.75 112 CYS A C 1
ATOM 850 O O . CYS A 1 112 ? -12.202 9.104 8.487 1.00 95.75 112 CYS A O 1
ATOM 852 N N . ALA A 1 113 ? -13.278 7.481 9.614 1.00 95.19 113 ALA A N 1
ATOM 853 C CA . ALA A 1 113 ? -12.168 7.110 10.478 1.00 95.19 113 ALA A CA 1
ATOM 854 C C . ALA A 1 113 ? -11.819 5.638 10.245 1.00 95.19 113 ALA A C 1
ATOM 856 O O . ALA A 1 113 ? -12.712 4.794 10.151 1.00 95.19 113 ALA A O 1
ATOM 857 N N . VAL A 1 114 ? -10.523 5.344 10.164 1.00 94.88 114 VAL A N 1
ATOM 858 C CA . VAL A 1 114 ? -9.983 3.985 10.062 1.00 94.88 114 VAL A CA 1
ATOM 859 C C . VAL A 1 114 ? -9.115 3.745 11.292 1.00 94.88 114 VAL A C 1
ATOM 861 O O . VAL A 1 114 ? -8.328 4.611 11.668 1.00 94.88 114 VAL A O 1
ATOM 864 N N . LEU A 1 115 ? -9.290 2.593 11.936 1.00 95.56 115 LEU A N 1
ATOM 865 C CA . LEU A 1 115 ? -8.473 2.162 13.065 1.00 95.56 115 LEU A CA 1
ATOM 866 C C . LEU A 1 115 ? -7.601 0.989 12.622 1.00 95.56 115 LEU A C 1
ATOM 868 O O . LEU A 1 115 ? -8.125 -0.097 12.375 1.00 95.56 115 LEU A O 1
ATOM 872 N N . ASP A 1 116 ? -6.289 1.210 12.587 1.00 95.12 116 ASP A N 1
ATOM 873 C CA . ASP A 1 116 ? -5.305 0.193 12.224 1.00 95.12 116 ASP A CA 1
ATOM 874 C C . ASP A 1 116 ? -4.493 -0.259 13.440 1.00 95.12 116 ASP A C 1
ATOM 876 O O . ASP A 1 116 ? -4.014 0.547 14.240 1.00 95.12 116 ASP A O 1
ATOM 880 N N . VAL A 1 117 ? -4.304 -1.575 13.552 1.00 95.88 117 VAL A N 1
ATOM 881 C CA . VAL A 1 117 ? -3.430 -2.206 14.546 1.00 95.88 117 VAL A CA 1
ATOM 882 C C . VAL A 1 117 ? -2.290 -2.891 13.802 1.00 95.88 117 VAL A C 1
ATOM 884 O O . VAL A 1 117 ? -2.514 -3.831 13.041 1.00 95.88 117 VAL A O 1
ATOM 887 N N . LEU A 1 118 ? -1.061 -2.419 14.021 1.00 95.00 118 LEU A N 1
ATOM 888 C CA . LEU A 1 118 ? 0.128 -2.893 13.311 1.00 95.00 118 LEU A CA 1
ATOM 889 C C . LEU A 1 118 ? 0.962 -3.827 14.190 1.00 95.00 118 LEU A C 1
ATOM 891 O O . LEU A 1 118 ? 1.386 -3.465 15.288 1.00 95.00 118 LEU A O 1
ATOM 895 N N . GLY A 1 119 ? 1.227 -5.028 13.679 1.00 93.62 119 GLY A N 1
ATOM 896 C CA . GLY A 1 119 ? 1.945 -6.085 14.383 1.00 93.62 119 GLY A CA 1
ATOM 897 C C . GLY A 1 119 ? 3.011 -6.729 13.498 1.00 93.62 119 GLY A C 1
ATOM 898 O O . GLY A 1 119 ? 2.687 -7.679 12.788 1.00 93.62 119 GLY A O 1
ATOM 899 N N . PRO A 1 120 ? 4.277 -6.285 13.549 1.00 95.12 120 PRO A N 1
ATOM 900 C CA . PRO A 1 120 ? 4.812 -5.169 14.340 1.00 95.12 120 PRO A CA 1
ATOM 901 C C . PRO A 1 120 ? 4.733 -3.800 13.607 1.00 95.12 120 PRO A C 1
ATOM 903 O O . PRO A 1 120 ? 4.523 -3.783 12.395 1.00 95.12 120 PRO A O 1
ATOM 906 N N . PRO A 1 121 ? 4.930 -2.651 14.293 1.00 94.06 121 PRO A N 1
ATOM 907 C CA . PRO A 1 121 ? 4.918 -1.318 13.665 1.00 94.06 121 PRO A CA 1
ATOM 908 C C . PRO A 1 121 ? 6.025 -1.113 12.620 1.00 94.06 121 PRO A C 1
ATOM 910 O O . PRO A 1 121 ? 6.993 -1.869 12.585 1.00 94.06 121 PRO A O 1
ATOM 913 N N . TYR A 1 122 ? 5.940 -0.066 11.801 1.00 91.62 122 TYR A N 1
ATOM 914 C CA . TYR A 1 122 ? 7.023 0.289 10.876 1.00 91.62 122 TYR A CA 1
ATOM 915 C C . TYR A 1 122 ? 8.308 0.696 11.621 1.00 91.62 122 TYR A C 1
ATOM 917 O O . TYR A 1 122 ? 8.253 1.300 12.691 1.00 91.62 122 TYR A O 1
ATOM 925 N N . SER A 1 123 ? 9.469 0.375 11.050 1.00 91.94 123 SER A N 1
ATOM 926 C CA . SER A 1 123 ? 10.790 0.779 11.558 1.0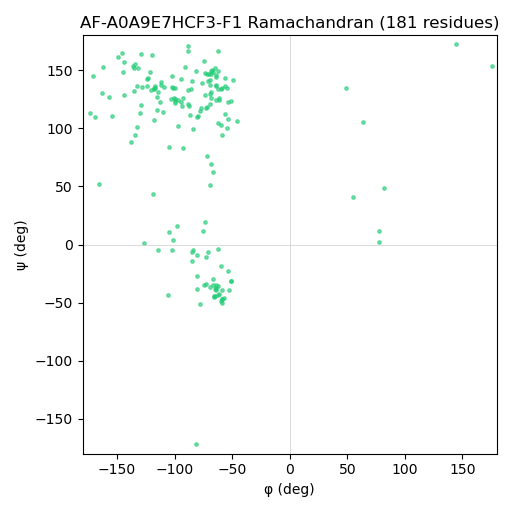0 91.94 123 SER A CA 1
ATOM 927 C C . SER A 1 123 ? 11.804 0.754 10.423 1.00 91.94 123 SER A C 1
ATOM 929 O O . SER A 1 123 ? 11.962 -0.266 9.754 1.00 91.94 123 SER A O 1
ATOM 931 N N . LYS A 1 124 ? 12.517 1.863 10.211 1.00 90.56 124 LYS A N 1
ATOM 932 C CA . LYS A 1 124 ? 13.564 1.934 9.180 1.00 90.56 124 LYS A CA 1
ATOM 933 C C . LYS A 1 124 ? 14.803 1.137 9.588 1.00 90.56 124 LYS A C 1
ATOM 935 O O . LYS A 1 124 ? 15.455 0.547 8.737 1.00 90.56 124 LYS A O 1
ATOM 940 N N . GLU A 1 125 ? 15.103 1.108 10.882 1.00 95.12 125 GLU A N 1
ATOM 941 C CA . GLU A 1 125 ? 16.252 0.417 11.472 1.00 95.12 125 GLU A CA 1
ATOM 942 C C . GLU A 1 125 ? 16.166 -1.099 11.271 1.00 95.12 125 GLU A C 1
ATOM 944 O O . GLU A 1 125 ? 17.181 -1.751 11.035 1.00 95.12 125 GLU A O 1
ATOM 949 N N . ASP A 1 126 ? 14.944 -1.633 11.308 1.00 92.94 126 ASP A N 1
ATOM 950 C CA . ASP A 1 126 ? 14.658 -3.054 11.118 1.00 92.94 126 ASP A CA 1
ATOM 951 C C . ASP A 1 126 ? 14.220 -3.397 9.678 1.00 92.94 126 ASP A C 1
ATOM 953 O O . ASP A 1 126 ? 13.653 -4.468 9.454 1.00 92.94 126 ASP A O 1
ATOM 957 N N . ASN A 1 127 ? 14.440 -2.507 8.699 1.00 90.69 127 ASN A N 1
ATOM 958 C CA . ASN A 1 127 ? 14.036 -2.677 7.292 1.00 90.69 127 ASN A CA 1
ATOM 959 C C . ASN A 1 127 ? 12.530 -2.974 7.105 1.00 90.69 127 ASN A C 1
ATOM 961 O O . ASN A 1 127 ? 12.129 -3.824 6.306 1.00 90.69 127 ASN A O 1
ATOM 965 N N . ARG A 1 128 ? 11.696 -2.284 7.884 1.00 92.00 128 ARG A N 1
ATOM 966 C CA . ARG A 1 128 ? 10.227 -2.288 7.835 1.00 92.00 128 ARG A CA 1
ATOM 967 C C . ARG A 1 128 ? 9.725 -0.881 7.529 1.00 92.00 128 ARG A C 1
ATOM 969 O O . ARG A 1 128 ? 8.838 -0.369 8.212 1.00 92.00 128 ARG A O 1
ATOM 976 N N . ASP A 1 129 ? 10.363 -0.215 6.581 1.00 91.12 129 ASP A N 1
ATOM 977 C CA . ASP A 1 129 ? 9.894 1.047 6.040 1.00 91.12 129 ASP A CA 1
ATOM 978 C C . ASP A 1 129 ? 8.698 0.830 5.105 1.00 91.12 129 ASP A C 1
ATOM 980 O O . ASP A 1 129 ? 8.440 -0.272 4.620 1.00 91.12 129 ASP A O 1
ATOM 984 N N . ILE A 1 130 ? 7.912 1.887 4.911 1.00 89.50 130 ILE A N 1
ATOM 985 C CA . ILE A 1 130 ? 6.753 1.861 4.023 1.00 89.50 130 ILE A CA 1
ATOM 986 C C . ILE A 1 130 ? 7.183 2.232 2.602 1.00 89.50 130 ILE A C 1
ATOM 988 O O . ILE A 1 130 ? 7.871 3.229 2.387 1.00 89.50 130 ILE A O 1
ATOM 992 N N . THR A 1 131 ? 6.737 1.442 1.629 1.00 90.81 131 THR A N 1
ATOM 993 C CA . THR A 1 131 ? 6.957 1.682 0.199 1.00 90.81 131 THR A CA 1
ATOM 994 C C . THR A 1 131 ? 5.635 2.024 -0.474 1.00 90.81 131 THR A C 1
ATOM 996 O O . THR A 1 131 ? 4.625 1.360 -0.228 1.00 90.81 131 THR A O 1
ATOM 999 N N . TYR A 1 132 ? 5.643 3.024 -1.353 1.00 91.44 132 TYR A N 1
ATOM 1000 C CA . TYR A 1 132 ? 4.456 3.472 -2.074 1.00 91.44 132 TYR A CA 1
ATOM 1001 C C . TYR A 1 132 ? 4.468 2.957 -3.504 1.00 91.44 132 TYR A C 1
ATOM 1003 O O . TYR A 1 132 ? 5.511 2.859 -4.150 1.00 91.44 132 TYR A O 1
ATOM 1011 N N . TYR A 1 133 ? 3.276 2.648 -4.002 1.00 91.50 133 TYR A N 1
ATOM 1012 C CA . TYR A 1 133 ? 3.083 2.109 -5.335 1.00 91.50 133 TYR A CA 1
ATOM 1013 C C . TYR A 1 133 ? 1.981 2.875 -6.060 1.00 91.50 133 TYR A C 1
ATOM 1015 O O . TYR A 1 133 ? 1.052 3.394 -5.442 1.00 91.50 133 TYR A O 1
ATOM 1023 N N . ARG A 1 134 ? 2.077 2.915 -7.387 1.00 89.12 134 ARG A N 1
ATOM 1024 C CA . ARG A 1 134 ? 1.008 3.358 -8.282 1.00 89.12 134 ARG A CA 1
ATOM 1025 C C . ARG A 1 134 ? 0.704 2.256 -9.285 1.00 89.12 134 ARG A C 1
ATOM 1027 O O . ARG A 1 134 ? 1.629 1.613 -9.787 1.00 89.12 134 ARG A O 1
ATOM 1034 N N . ASP A 1 135 ? -0.572 2.097 -9.610 1.00 87.94 135 ASP A N 1
ATOM 1035 C CA . ASP A 1 135 ? -0.997 1.204 -10.681 1.00 87.94 135 ASP A CA 1
ATOM 1036 C C . ASP A 1 135 ? -0.369 1.617 -12.015 1.00 87.94 135 ASP A C 1
ATOM 1038 O O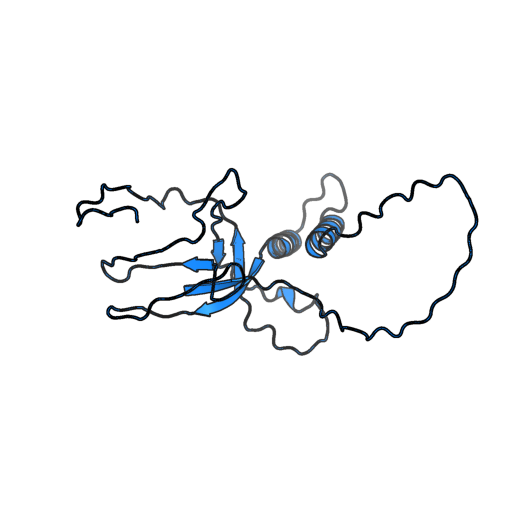 . ASP A 1 135 ? -0.336 2.794 -12.393 1.00 87.94 135 ASP A O 1
ATOM 1042 N N . HIS A 1 136 ? 0.148 0.628 -12.732 1.00 82.06 136 HIS A N 1
ATOM 1043 C CA . HIS A 1 136 ? 0.708 0.783 -14.058 1.00 82.06 136 HIS A CA 1
ATOM 1044 C C . HIS A 1 136 ? -0.186 0.049 -15.064 1.00 82.06 136 HIS A C 1
ATOM 1046 O O . HIS A 1 136 ? -0.418 -1.154 -14.905 1.00 82.06 136 HIS A O 1
ATOM 1052 N N . PRO A 1 137 ? -0.714 0.743 -16.088 1.00 72.25 137 PRO A N 1
ATOM 1053 C CA . PRO A 1 137 ? -1.567 0.107 -17.078 1.00 72.25 137 PRO A CA 1
ATOM 1054 C C . PRO A 1 137 ? -0.790 -0.979 -17.826 1.00 72.25 137 PRO A C 1
ATOM 1056 O O . PRO A 1 137 ? 0.339 -0.772 -18.267 1.00 72.25 137 PRO A O 1
ATOM 1059 N N . TYR A 1 138 ? -1.419 -2.142 -17.974 1.00 62.75 138 TYR A N 1
ATOM 1060 C CA . TYR A 1 138 ? -0.889 -3.249 -18.760 1.00 62.75 138 TYR A CA 1
ATOM 1061 C C . TYR A 1 138 ? -0.729 -2.834 -20.231 1.00 62.75 138 TYR A C 1
ATOM 1063 O O . TYR A 1 138 ? -1.692 -2.394 -20.864 1.00 62.75 138 TYR A O 1
ATOM 1071 N N . THR A 1 139 ? 0.467 -3.007 -20.799 1.00 56.28 139 THR A N 1
ATOM 1072 C CA . THR A 1 139 ? 0.697 -2.870 -22.243 1.00 56.28 139 THR A CA 1
ATOM 1073 C C . THR A 1 139 ? 0.780 -4.256 -22.887 1.00 56.28 139 THR A C 1
ATOM 1075 O O . THR A 1 139 ? 1.442 -5.165 -22.389 1.00 56.28 139 THR A O 1
ATOM 1078 N N . LYS A 1 140 ? 0.094 -4.432 -24.024 1.00 53.41 140 LYS A N 1
ATOM 1079 C CA . LYS A 1 140 ? -0.046 -5.714 -24.749 1.00 53.41 140 LYS A CA 1
ATOM 1080 C C . LYS A 1 140 ? 1.269 -6.321 -25.272 1.00 53.41 140 LYS A C 1
ATOM 1082 O O . LYS A 1 140 ? 1.246 -7.414 -25.819 1.00 53.41 140 LYS A O 1
ATOM 1087 N N . TYR A 1 141 ? 2.406 -5.644 -25.119 1.00 52.19 141 TYR A N 1
ATOM 1088 C CA . TYR A 1 141 ? 3.707 -6.100 -25.621 1.00 52.19 141 TYR A CA 1
ATOM 1089 C C . TYR A 1 141 ? 4.291 -7.298 -24.854 1.00 52.19 141 TYR A C 1
ATOM 1091 O O . TYR A 1 141 ? 5.319 -7.838 -25.251 1.00 52.19 141 TYR A O 1
ATOM 1099 N N . LEU A 1 142 ? 3.661 -7.717 -23.752 1.00 55.88 142 LEU A N 1
ATOM 1100 C CA . LEU A 1 142 ? 4.191 -8.748 -22.859 1.00 55.88 142 LEU A CA 1
ATOM 1101 C C . LEU A 1 142 ? 3.880 -10.196 -23.288 1.00 55.88 142 LEU A C 1
ATOM 1103 O O . LEU A 1 142 ? 4.482 -11.126 -22.749 1.00 55.88 142 LEU A O 1
ATOM 1107 N N . ASP A 1 143 ? 2.945 -10.397 -24.219 1.00 47.94 143 ASP A N 1
ATOM 1108 C CA . ASP A 1 143 ? 2.467 -11.740 -24.586 1.00 47.94 143 ASP A CA 1
ATOM 1109 C C . ASP A 1 143 ? 3.422 -12.460 -25.557 1.00 47.94 143 ASP A C 1
ATOM 1111 O O . ASP A 1 143 ? 3.554 -13.679 -25.530 1.00 47.94 143 ASP A O 1
ATOM 1115 N N . ASP A 1 144 ? 4.183 -11.701 -26.351 1.00 46.91 144 ASP A N 1
ATOM 1116 C CA . ASP A 1 144 ? 5.014 -12.251 -27.434 1.00 46.91 144 ASP A CA 1
ATOM 1117 C C . ASP A 1 144 ? 6.404 -12.737 -26.962 1.00 46.91 144 ASP A C 1
ATOM 1119 O O . ASP A 1 144 ? 7.167 -13.329 -27.722 1.00 46.91 144 ASP A O 1
ATOM 1123 N N . ALA A 1 145 ? 6.753 -12.495 -25.689 1.00 49.53 145 ALA A N 1
ATOM 1124 C CA . ALA A 1 145 ? 8.078 -12.791 -25.129 1.00 49.53 145 ALA A CA 1
ATOM 1125 C C . ALA A 1 145 ? 8.092 -13.874 -24.031 1.00 49.53 145 ALA A C 1
ATOM 1127 O O . ALA A 1 145 ? 9.175 -14.228 -23.558 1.00 49.53 145 ALA A O 1
ATOM 1128 N N . THR A 1 146 ? 6.939 -14.403 -23.592 1.00 47.91 146 THR A N 1
ATOM 1129 C CA . THR A 1 146 ? 6.901 -15.422 -22.522 1.00 47.91 146 THR A CA 1
ATOM 1130 C C . THR A 1 146 ? 5.916 -16.566 -22.776 1.00 47.91 146 THR A C 1
ATOM 1132 O O . THR A 1 146 ? 4.798 -16.530 -22.286 1.00 47.91 146 THR A O 1
ATOM 1135 N N . ASP A 1 147 ? 6.418 -17.595 -23.464 1.00 44.66 147 ASP A N 1
ATOM 1136 C CA . ASP A 1 147 ? 6.078 -19.028 -23.403 1.00 44.66 147 ASP A CA 1
ATOM 1137 C C . ASP A 1 147 ? 4.612 -19.518 -23.450 1.00 44.66 147 ASP A C 1
ATOM 1139 O O . ASP A 1 147 ? 3.717 -19.110 -22.716 1.00 44.66 147 ASP A O 1
ATOM 1143 N N . GLN A 1 148 ? 4.442 -20.554 -24.282 1.00 49.88 148 GLN A N 1
ATOM 1144 C CA . GLN A 1 148 ? 3.250 -21.361 -24.565 1.00 49.88 148 GLN A CA 1
ATOM 1145 C C . GLN A 1 148 ? 2.782 -22.221 -23.370 1.00 49.88 148 GLN A C 1
ATOM 1147 O O . GLN A 1 148 ? 2.737 -23.450 -23.450 1.00 49.88 148 GLN A O 1
ATOM 1152 N N . SER A 1 149 ? 2.402 -21.602 -22.258 1.00 47.06 149 SER A N 1
ATOM 1153 C CA . SER A 1 149 ? 1.599 -22.255 -21.219 1.00 47.06 149 SER A CA 1
ATOM 1154 C C . SER A 1 149 ? 0.277 -21.509 -21.098 1.00 47.06 149 SER A C 1
ATOM 1156 O O . SER A 1 149 ? 0.256 -20.385 -20.606 1.00 47.06 149 SER A O 1
ATOM 1158 N N . GLY A 1 150 ? -0.805 -22.117 -21.588 1.00 42.41 150 GLY A N 1
ATOM 1159 C CA . GLY A 1 150 ? -2.157 -21.548 -21.634 1.00 42.41 150 GLY A CA 1
ATOM 1160 C C . GLY A 1 150 ? -2.836 -21.393 -20.270 1.00 42.41 150 GLY A C 1
ATOM 1161 O O . GLY A 1 150 ? -3.960 -21.854 -20.103 1.00 42.41 150 GLY A O 1
ATOM 1162 N N . GLU A 1 151 ? -2.166 -20.774 -19.301 1.00 47.00 151 GLU A N 1
ATOM 1163 C CA . GLU A 1 151 ? -2.798 -20.277 -18.080 1.00 47.00 151 GLU A CA 1
ATOM 1164 C C . GLU A 1 151 ? -3.161 -18.803 -18.283 1.00 47.00 151 GLU A C 1
ATOM 1166 O O . GLU A 1 151 ? -2.316 -17.973 -18.622 1.00 47.00 151 GLU A O 1
ATOM 1171 N N . GLU A 1 152 ? -4.446 -18.498 -18.122 1.00 45.66 152 GLU A N 1
ATOM 1172 C CA . GLU A 1 152 ? -5.056 -17.188 -18.344 1.00 45.66 152 GLU A CA 1
ATOM 1173 C C . GLU A 1 152 ? -4.402 -16.112 -17.447 1.00 45.66 152 GLU A C 1
ATOM 1175 O O . GLU A 1 152 ? -4.781 -15.901 -16.298 1.00 45.66 152 GLU A O 1
ATOM 1180 N N . LYS A 1 153 ? -3.400 -15.399 -17.978 1.00 53.28 153 LYS A N 1
ATOM 1181 C CA . LYS A 1 153 ? -2.659 -14.289 -17.333 1.00 53.28 153 LYS A CA 1
ATOM 1182 C C . LYS A 1 153 ? -3.461 -12.975 -17.230 1.00 53.28 153 LYS A C 1
ATOM 1184 O O . LYS A 1 153 ? -2.869 -11.906 -17.088 1.00 53.28 153 LYS A O 1
ATOM 1189 N N . HIS A 1 154 ? -4.789 -13.017 -17.324 1.00 52.31 154 HIS A N 1
ATOM 1190 C CA . HIS A 1 154 ? -5.617 -11.807 -17.420 1.00 52.31 154 HIS A CA 1
ATOM 1191 C C . HIS A 1 154 ? -5.894 -11.103 -16.077 1.00 52.31 154 HIS A C 1
ATOM 1193 O O . HIS A 1 154 ? -6.356 -9.965 -16.093 1.00 52.31 154 HIS A O 1
ATOM 1199 N N . ASP A 1 155 ? -5.536 -11.708 -14.939 1.00 64.38 155 ASP A N 1
ATOM 1200 C CA . ASP A 1 155 ? -5.895 -11.196 -13.602 1.00 64.38 155 ASP A CA 1
ATOM 1201 C C . ASP A 1 155 ? -4.768 -10.440 -12.871 1.00 64.38 155 ASP A C 1
ATOM 1203 O O . ASP A 1 155 ? -4.915 -10.056 -11.705 1.00 64.38 155 ASP A O 1
ATOM 1207 N N . LEU A 1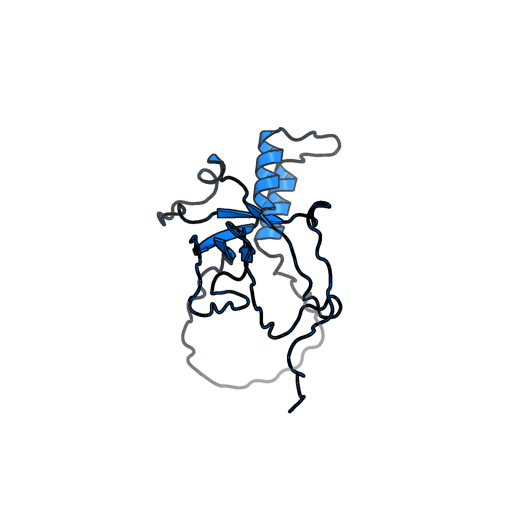 156 ? -3.616 -10.242 -13.520 1.00 74.06 156 LEU A N 1
ATOM 1208 C CA . LEU A 1 156 ? -2.477 -9.542 -12.923 1.00 74.06 156 LEU A CA 1
ATOM 1209 C C . LEU A 1 156 ? -2.446 -8.067 -13.340 1.00 74.06 156 LEU A C 1
ATOM 1211 O O . LEU A 1 156 ? -2.378 -7.732 -14.522 1.00 74.06 156 LEU A O 1
ATOM 1215 N N . GLY A 1 157 ? -2.429 -7.188 -12.341 1.00 83.94 157 GLY A N 1
ATOM 1216 C CA . GLY A 1 157 ? -2.030 -5.791 -12.468 1.00 83.94 157 GLY A CA 1
ATOM 1217 C C . GLY A 1 157 ? -0.522 -5.612 -12.274 1.00 83.94 157 GLY A C 1
ATOM 1218 O O . GLY A 1 157 ? 0.192 -6.526 -11.855 1.00 83.94 157 GLY A O 1
ATOM 1219 N N . TRP A 1 158 ? -0.031 -4.409 -12.561 1.00 88.25 158 TRP A N 1
ATOM 1220 C CA . TRP A 1 158 ? 1.372 -4.040 -12.384 1.00 88.25 158 TRP A CA 1
ATOM 1221 C C . TRP A 1 158 ? 1.482 -2.818 -11.484 1.00 88.25 158 TRP A C 1
ATOM 1223 O O . TRP A 1 158 ? 0.736 -1.856 -11.638 1.00 88.25 158 TRP A O 1
ATOM 1233 N N . LEU A 1 159 ? 2.431 -2.848 -10.558 1.00 90.50 159 LEU A N 1
ATOM 1234 C CA . LEU A 1 159 ? 2.675 -1.798 -9.583 1.00 90.50 159 LEU A CA 1
ATOM 1235 C C . LEU A 1 159 ? 4.045 -1.184 -9.818 1.00 90.50 159 LEU A C 1
ATOM 1237 O O . LEU A 1 159 ? 5.061 -1.882 -9.841 1.00 90.50 159 LEU A O 1
ATOM 1241 N N . LYS A 1 160 ? 4.084 0.136 -9.952 1.00 89.69 160 LYS A N 1
ATOM 1242 C CA . LYS A 1 160 ? 5.326 0.898 -10.013 1.00 89.69 160 LYS A CA 1
ATOM 1243 C C . LYS A 1 160 ? 5.609 1.504 -8.649 1.00 89.69 160 LYS A C 1
ATOM 1245 O O . LYS A 1 160 ? 4.764 2.222 -8.123 1.00 89.69 160 LYS A O 1
ATOM 1250 N N . GLU A 1 161 ? 6.788 1.233 -8.106 1.00 90.56 161 GLU A N 1
ATOM 1251 C CA . GLU A 1 161 ? 7.278 1.911 -6.908 1.00 90.56 161 GLU A CA 1
ATOM 1252 C C . GLU A 1 161 ? 7.469 3.408 -7.186 1.00 90.56 161 GLU A C 1
ATOM 1254 O O . GLU A 1 161 ? 7.952 3.800 -8.257 1.00 90.56 161 GLU A O 1
ATOM 1259 N N . ILE A 1 162 ? 7.038 4.243 -6.245 1.00 89.19 162 ILE A N 1
ATOM 1260 C CA . ILE A 1 162 ? 7.114 5.699 -6.339 1.00 89.19 162 ILE A CA 1
ATOM 1261 C C . ILE A 1 162 ? 7.625 6.293 -5.029 1.00 89.19 162 ILE A C 1
ATOM 1263 O O . ILE A 1 162 ? 7.366 5.761 -3.950 1.00 89.19 162 ILE A O 1
ATOM 1267 N N . ASP A 1 163 ? 8.284 7.445 -5.129 1.00 86.44 163 ASP A N 1
ATOM 1268 C CA . ASP A 1 163 ? 8.501 8.300 -3.968 1.00 86.44 163 ASP A CA 1
ATOM 1269 C C . ASP A 1 163 ? 7.167 8.901 -3.504 1.00 86.44 163 ASP A C 1
ATOM 1271 O O . ASP A 1 163 ? 6.263 9.152 -4.311 1.00 86.44 163 ASP A O 1
ATOM 1275 N N . ILE A 1 164 ? 7.051 9.153 -2.197 1.00 79.75 164 ILE A N 1
ATOM 1276 C CA . ILE A 1 164 ? 5.896 9.845 -1.614 1.00 79.75 164 ILE A CA 1
ATOM 1277 C C . ILE A 1 164 ? 5.696 11.175 -2.346 1.00 79.75 164 ILE A C 1
ATOM 1279 O O . ILE A 1 164 ? 6.602 12.013 -2.390 1.00 79.75 164 ILE A O 1
ATOM 1283 N N . SER A 1 165 ? 4.502 11.374 -2.918 1.00 73.06 165 SER A N 1
ATOM 1284 C CA . SER A 1 165 ? 4.150 12.673 -3.492 1.00 73.06 165 SER A CA 1
ATOM 1285 C C . SER A 1 165 ? 4.117 13.719 -2.389 1.00 73.06 165 SER A C 1
ATOM 1287 O O . SER A 1 165 ? 3.629 13.453 -1.293 1.00 73.06 165 SER A O 1
ATOM 1289 N N . LYS A 1 166 ? 4.549 14.939 -2.708 1.00 65.94 166 LYS A N 1
ATOM 1290 C CA . LYS A 1 166 ? 4.454 16.088 -1.795 1.00 65.94 166 LYS A CA 1
ATOM 1291 C C . LYS A 1 166 ? 3.013 16.406 -1.382 1.00 65.94 166 LYS A C 1
ATOM 1293 O O . LYS A 1 166 ? 2.817 17.093 -0.394 1.00 65.94 166 LYS A O 1
ATOM 1298 N N . ASP A 1 167 ? 2.039 15.907 -2.137 1.00 70.94 167 ASP A N 1
ATOM 1299 C CA . ASP A 1 167 ? 0.613 16.146 -1.912 1.00 70.94 167 ASP A CA 1
ATOM 1300 C C . ASP A 1 167 ? -0.005 15.195 -0.867 1.00 70.94 167 ASP A C 1
ATOM 1302 O O . ASP A 1 167 ? -1.188 15.323 -0.557 1.00 70.94 167 ASP A O 1
ATOM 1306 N N . LEU A 1 168 ? 0.756 14.218 -0.349 1.00 80.38 168 LEU A N 1
ATOM 1307 C CA . LEU A 1 168 ? 0.316 13.346 0.741 1.00 80.38 168 LEU A CA 1
ATOM 1308 C C . LEU A 1 168 ? 0.855 13.881 2.070 1.00 80.38 168 LEU A C 1
ATOM 1310 O O . LEU A 1 168 ? 2.022 13.680 2.407 1.00 80.38 168 LEU A O 1
ATOM 1314 N N . GLU A 1 169 ? -0.014 14.549 2.819 1.00 84.75 169 GLU A N 1
ATOM 1315 C CA . GLU A 1 169 ? 0.279 15.104 4.139 1.00 84.75 169 GLU A CA 1
ATOM 1316 C C . GLU A 1 169 ? -0.501 14.337 5.211 1.00 84.75 169 GLU A C 1
ATOM 1318 O O . GLU A 1 169 ? -1.653 13.948 5.006 1.00 84.75 169 GLU A O 1
ATOM 1323 N N . MET A 1 170 ? 0.148 14.074 6.344 1.00 86.88 170 MET A N 1
ATOM 1324 C CA . MET A 1 170 ? -0.493 13.485 7.516 1.00 86.88 170 MET A CA 1
ATOM 1325 C C . MET A 1 170 ? -0.167 14.331 8.736 1.00 86.88 170 MET A C 1
ATOM 1327 O O . MET A 1 170 ? 0.998 14.446 9.120 1.00 86.88 170 MET A O 1
ATOM 1331 N N . ASP A 1 171 ? -1.212 14.857 9.366 1.00 91.06 171 ASP A N 1
ATOM 1332 C CA . ASP A 1 171 ? -1.099 15.642 10.587 1.00 91.06 171 ASP A CA 1
ATOM 1333 C C . ASP A 1 171 ? -1.276 14.750 11.813 1.00 91.06 171 ASP A C 1
ATOM 1335 O O . ASP A 1 171 ? -2.318 14.122 12.021 1.00 91.06 171 ASP A O 1
ATOM 1339 N N . GLY A 1 172 ? -0.240 14.697 12.647 1.00 92.75 172 GLY A N 1
ATOM 1340 C CA . GLY A 1 172 ? -0.312 14.039 13.945 1.00 92.75 172 GLY A CA 1
ATOM 1341 C C . GLY A 1 172 ? -1.133 14.872 14.926 1.00 92.75 172 GLY A C 1
ATOM 1342 O O . GLY A 1 172 ? -0.853 16.052 15.129 1.00 92.75 172 GLY A O 1
ATOM 1343 N N . VAL A 1 173 ? -2.114 14.245 15.572 1.00 94.75 173 VAL A N 1
ATOM 1344 C CA . VAL A 1 173 ? -2.938 14.869 16.615 1.00 94.75 173 VAL A CA 1
ATOM 1345 C C . VAL A 1 173 ? -2.827 14.095 17.925 1.00 94.75 173 VAL A C 1
ATOM 1347 O O . VAL A 1 173 ? -2.643 12.877 17.925 1.00 94.75 173 VAL A O 1
ATOM 1350 N N . GLU A 1 174 ? -2.934 14.800 19.052 1.00 96.31 174 GLU A N 1
ATOM 1351 C CA . GLU A 1 174 ? -2.963 14.169 20.372 1.00 96.31 174 GLU A CA 1
ATOM 1352 C C . GLU A 1 174 ? -4.271 13.390 20.562 1.00 96.31 174 GLU A C 1
ATOM 1354 O O . GLU A 1 174 ? -5.359 13.857 20.214 1.00 96.31 174 GLU A O 1
ATOM 1359 N N . TYR A 1 175 ? -4.173 12.186 21.123 1.00 95.56 175 TYR A N 1
ATOM 1360 C CA . TYR A 1 175 ? -5.339 11.375 21.435 1.00 95.56 175 TYR A CA 1
ATOM 1361 C C . TYR A 1 175 ? -6.021 11.888 22.710 1.00 95.56 175 TYR A C 1
ATOM 1363 O O . TYR A 1 175 ? -5.449 11.848 23.795 1.00 95.56 175 TYR A O 1
ATOM 1371 N N . LEU A 1 176 ? -7.272 12.331 22.573 1.00 96.75 176 LEU A N 1
ATOM 1372 C CA . LEU A 1 176 ? -8.075 12.911 23.660 1.00 96.75 176 LEU A CA 1
ATOM 1373 C C . LEU A 1 176 ? -9.154 11.955 24.199 1.00 96.75 176 LEU A C 1
ATOM 1375 O O . LEU A 1 176 ? -10.070 12.379 24.905 1.00 96.75 176 LEU A O 1
ATOM 1379 N N . GLY A 1 177 ? -9.105 10.679 23.812 1.00 95.56 177 GLY A N 1
ATOM 1380 C CA . GLY A 1 177 ? -10.065 9.678 24.269 1.00 95.56 177 GLY A CA 1
ATOM 1381 C C . GLY A 1 177 ? -9.733 9.109 25.656 1.00 95.56 177 GLY A C 1
ATOM 1382 O O . GLY A 1 177 ? -8.834 9.594 26.344 1.00 95.56 177 GLY A O 1
ATOM 1383 N N . PRO A 1 178 ? -10.457 8.062 26.092 1.00 97.50 178 PRO A N 1
ATOM 1384 C CA . PRO A 1 178 ? -10.201 7.399 27.369 1.00 97.50 178 PRO A CA 1
ATOM 1385 C C . PRO A 1 178 ? -8.753 6.897 27.496 1.00 97.50 178 PRO A C 1
ATOM 1387 O O . PRO A 1 178 ? -8.226 6.400 26.498 1.00 97.50 178 PRO A O 1
ATOM 1390 N N . PRO A 1 179 ? -8.133 6.957 28.693 1.00 95.00 179 PRO A N 1
ATOM 1391 C CA . PRO A 1 179 ? -6.754 6.519 28.898 1.00 95.00 179 PRO A CA 1
ATOM 1392 C C . PRO A 1 179 ? -6.515 5.084 28.429 1.00 95.00 179 PRO A C 1
ATOM 1394 O O . PRO A 1 179 ? -7.285 4.178 28.754 1.00 95.00 179 PRO A O 1
ATOM 1397 N N . VAL A 1 180 ? -5.414 4.880 27.709 1.00 92.88 180 VAL A N 1
ATOM 1398 C CA . VAL A 1 180 ? -4.904 3.547 27.385 1.00 92.88 180 VAL A CA 1
ATOM 1399 C C . VAL A 1 180 ? -4.000 3.123 28.538 1.00 92.88 180 VAL A C 1
ATOM 1401 O O . VAL A 1 180 ? -3.041 3.818 28.860 1.00 92.88 180 VAL A O 1
ATOM 1404 N N . ILE A 1 181 ? -4.357 2.030 29.208 1.00 93.94 181 ILE A N 1
ATOM 1405 C CA . ILE A 1 181 ? -3.622 1.502 30.359 1.00 93.94 181 ILE A CA 1
ATOM 1406 C C . ILE A 1 181 ? -2.772 0.338 29.854 1.00 93.94 181 ILE A C 1
ATOM 1408 O O . ILE A 1 181 ? -3.316 -0.586 29.246 1.00 93.94 181 ILE A O 1
ATOM 1412 N N . ASP A 1 182 ? -1.468 0.377 30.112 1.00 86.50 182 ASP A N 1
ATOM 1413 C CA . ASP A 1 182 ? -0.592 -0.762 29.842 1.00 86.50 182 ASP A CA 1
ATOM 1414 C C . ASP A 1 182 ? -0.922 -1.900 30.821 1.00 86.50 182 ASP A C 1
ATOM 1416 O O . ASP A 1 182 ? -1.052 -1.677 32.029 1.00 86.50 182 ASP A O 1
ATOM 1420 N N . GLY A 1 1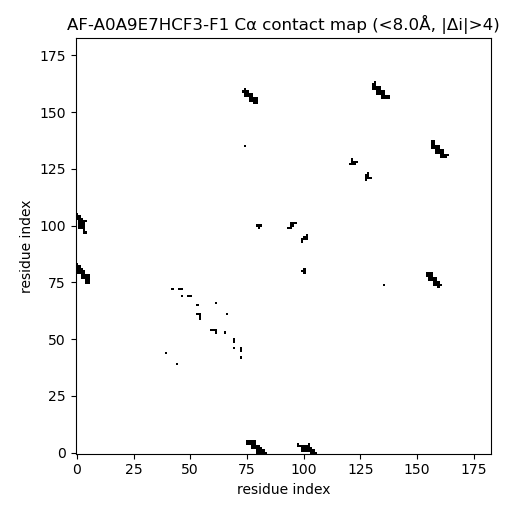83 ? -1.132 -3.100 30.275 1.00 64.06 183 GLY A N 1
ATOM 1421 C CA . GLY A 1 183 ? -1.474 -4.313 31.026 1.00 64.06 183 GLY A CA 1
ATOM 1422 C C . GLY A 1 183 ? -0.277 -5.043 31.617 1.00 64.06 183 GLY A C 1
ATOM 1423 O O . GLY A 1 183 ? 0.857 -4.843 31.127 1.00 64.06 183 GLY A O 1
#

Organism: NCBI:txid320322

InterPro domains:
  IPR011051 RmlC-like cupin domain superfamily [SSF51182] (79-134)
  IPR012864 Cysteine oxygenase/2-aminoethanethiol dioxygenase [PF07847] (75-180)
  IPR012864 Cysteine oxygenase/2-aminoethanethiol dioxygenase [PTHR22966] (75-180)

Radius of gyration: 24.39 Å; Cα contacts (8 Å, |Δi|>4): 129; chains: 1; bounding box: 64×63×60 Å

Nearest PDB structures (foldseek):
  7cxz-assembly1_A  TM=6.236E-01  e=6.175E-06  Arabidopsis thaliana
  7chi-assembly1_A  TM=8.144E-01  e=2.625E-03  Arabidopsis thaliana
  6sbp-assembly1_A  TM=7.522E-01  e=1.791E-03  Arabidopsis thaliana

pLDDT: mean 75.03, std 22.24, range [27.36, 97.5]

Foldseek 3Di:
DFKFFDDPDDDDDDDDDDDDDDDDDDDDDDDPDPPPPPCPPVLNVVLVVLCCVQCVDPPRDGDPVSVVVSVQSQWTKIFDDDDDDDDPPDDDQDDDPGDSRNPDDDDDPDDDDDDDDDDVDADVVVVRDDWDWDWDDDDPPPPVPDDDDPDPPPRITIIHTDDDDPPDDDDDDDDPDDDDDDD